Protein AF-A0A6I9MUE2-F1 (afdb_monomer_lite)

InterPro domains:
  IPR00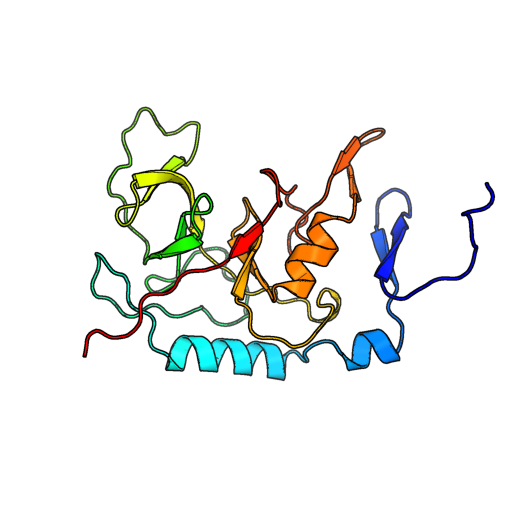6800 Pellino family [PTHR12098] (1-189)
  IPR048334 Pellino, FHA domain [PF04710] (1-40)
  IPR048335 Pellino, RING domain [PF20723] (45-189)

Secondary structure (DSSP, 8-state):
-TT--SPPPTT-EEE-SS-EEE---HHHHHTSPPHHHHHHHHHHHHHT--B-TTT--B--PPPSS--SS--TT-EEEETTT-BEEE---TT--TTGGGT-EEE-TTT--EEEEEE-EE---GGG-SS-----EEETTT-EEE-HHHHHHHHT-EEEETTTEEEEB-TTT-PBP-SSSSEEE-B-B----

Foldseek 3Di:
DVPDDPDDDAQDWDDPPVDIDGDHDPVQLVFFADLVLLQVLQVVVQVLQFAAPPPRHGAHADPLPDDVDDDQRFWKAQFQAQEIHGDDCPPVDVVCVVFCWDQDPVPRDIHHIGTAHEQNDRSLDRHSDRFFKAFPPHRYTDDPVSLQVQQPAWDDDPDDDTARADPRPRHGFDDPSRMGTHDTHGDDD

pLDDT: mean 88.64, std 11.56, range [46.94, 98.69]

Radius of gyration: 17.87 Å; chains: 1; bounding box: 57×27×50 Å

Sequence (189 aa):
VETESQELVDGSLIDLCGATLLWRTAEGLARTPTLKHLEALRQEINAARPQCPVGFNTLAFPSMRRKDTPDEKQPWVYLQCGHVHGFHNWGNHREEREGRQRECPMCRAKGPYVPLWLGCEAGFYVDAAPPTHAFNPCGHVCSDKTAAFWSQIPLPHGTHTFHAACPFCAQQLSGEQGFVRLIFQGPLD

Organism: NCBI:txid8208

Structure (mmCIF, N/CA/C/O backbone):
data_AF-A0A6I9MUE2-F1
#
_entry.id   AF-A0A6I9MUE2-F1
#
loop_
_atom_site.group_PDB
_atom_site.id
_atom_site.type_symbol
_atom_site.label_atom_id
_atom_site.label_alt_id
_atom_site.label_comp_id
_atom_site.label_asym_id
_atom_site.label_entity_id
_atom_site.label_seq_id
_atom_site.pdbx_PDB_ins_code
_atom_site.Cartn_x
_atom_site.Cartn_y
_atom_site.Cartn_z
_atom_site.occupancy
_atom_site.B_iso_or_equiv
_atom_site.auth_seq_id
_atom_site.auth_comp_id
_atom_site.auth_asym_id
_atom_site.auth_atom_id
_atom_site.pdbx_PDB_model_num
ATOM 1 N N . VAL A 1 1 ? -32.889 -7.801 9.629 1.00 55.22 1 VAL A N 1
ATOM 2 C CA . VAL A 1 1 ? -32.894 -7.279 11.013 1.00 55.22 1 VAL A CA 1
ATOM 3 C C . VAL A 1 1 ? -32.203 -8.225 12.000 1.00 55.22 1 VAL A C 1
ATOM 5 O O . VAL A 1 1 ? -31.580 -7.732 12.919 1.00 55.22 1 VAL A O 1
ATOM 8 N N . GLU A 1 2 ? -32.195 -9.555 11.812 1.00 56.38 2 GLU A N 1
ATOM 9 C CA . GLU A 1 2 ? -31.473 -10.478 12.730 1.00 56.38 2 GLU A CA 1
ATOM 10 C C . GLU A 1 2 ? -29.930 -10.369 12.705 1.00 56.38 2 GLU A C 1
ATOM 12 O O . GLU A 1 2 ? -29.260 -10.952 13.549 1.00 56.38 2 GLU A O 1
ATOM 17 N N . THR A 1 3 ? -29.355 -9.613 11.766 1.00 73.69 3 THR A N 1
ATOM 18 C CA . THR A 1 3 ? -27.904 -9.382 11.636 1.00 73.69 3 THR A CA 1
ATOM 19 C C . THR A 1 3 ? -27.451 -8.008 12.135 1.00 73.69 3 THR A C 1
ATOM 21 O O . THR A 1 3 ? -26.283 -7.662 11.980 1.00 73.69 3 THR A O 1
ATOM 24 N N . GLU A 1 4 ? -28.356 -7.192 12.676 1.00 81.06 4 GLU A N 1
ATOM 25 C CA . GLU A 1 4 ? -28.022 -5.865 13.200 1.00 81.06 4 GLU A CA 1
ATOM 26 C C . GLU A 1 4 ? -27.642 -5.975 14.680 1.00 81.06 4 GLU A C 1
ATOM 28 O O . GLU A 1 4 ? -28.357 -6.585 15.472 1.00 81.06 4 GLU A O 1
ATOM 33 N N . SER A 1 5 ? -26.504 -5.388 15.050 1.00 87.31 5 SER A N 1
ATOM 34 C CA . SER A 1 5 ? -26.021 -5.315 16.429 1.00 87.31 5 SER A CA 1
ATOM 35 C C . SER A 1 5 ? -25.538 -3.901 16.727 1.00 87.31 5 SER A C 1
ATOM 37 O O . SER A 1 5 ? -24.956 -3.237 15.870 1.00 87.31 5 SER A O 1
ATOM 39 N N . GLN A 1 6 ? -25.769 -3.447 17.956 1.00 88.19 6 GLN A N 1
ATOM 40 C CA . GLN A 1 6 ? -25.231 -2.199 18.497 1.00 88.19 6 GLN A CA 1
ATOM 41 C C . GLN A 1 6 ? -23.781 -2.333 18.995 1.00 88.19 6 GLN A C 1
ATOM 43 O O . GLN A 1 6 ? -23.182 -1.344 19.417 1.00 88.19 6 GLN A O 1
ATOM 48 N N . GLU A 1 7 ? -23.229 -3.548 19.014 1.00 92.56 7 GLU A N 1
ATOM 49 C CA . GLU A 1 7 ? -21.864 -3.799 19.472 1.00 92.56 7 GLU A CA 1
ATOM 50 C C . GLU A 1 7 ? -20.847 -3.446 18.385 1.00 92.56 7 GLU A C 1
ATOM 52 O O . GLU A 1 7 ? -20.875 -3.979 17.276 1.00 92.56 7 GLU A O 1
ATOM 57 N N . LEU A 1 8 ? -19.908 -2.559 18.720 1.00 92.00 8 LEU A N 1
ATOM 58 C CA . LEU A 1 8 ? -18.808 -2.211 17.829 1.00 92.00 8 LEU A CA 1
ATOM 59 C C . LEU A 1 8 ? -17.728 -3.297 17.868 1.00 92.00 8 LEU A C 1
ATOM 61 O O . LEU A 1 8 ? -17.094 -3.528 18.900 1.00 92.00 8 LEU A O 1
ATOM 65 N N . VAL A 1 9 ? -17.456 -3.902 16.716 1.00 91.62 9 VAL A N 1
ATOM 66 C CA . VAL A 1 9 ? -16.339 -4.838 16.508 1.00 91.62 9 VAL A CA 1
ATOM 67 C C . VAL A 1 9 ? -15.133 -4.125 15.889 1.00 91.62 9 VAL A C 1
ATOM 69 O O . VAL A 1 9 ? -15.281 -3.053 15.297 1.00 91.62 9 VAL A O 1
ATOM 72 N N . ASP A 1 10 ? -13.925 -4.687 16.022 1.00 91.50 10 ASP A N 1
ATOM 73 C CA . ASP A 1 10 ? -12.712 -4.103 15.421 1.00 91.50 10 ASP A CA 1
ATOM 74 C C . ASP A 1 10 ? -12.908 -3.876 13.917 1.00 91.50 10 ASP A C 1
ATOM 76 O O . ASP A 1 10 ? -13.264 -4.801 13.192 1.00 91.50 10 ASP A O 1
ATOM 80 N N . GLY A 1 11 ? -12.679 -2.647 13.453 1.00 89.06 11 GLY A N 1
ATOM 81 C CA . GLY A 1 11 ? -12.890 -2.279 12.055 1.00 89.06 11 GLY A CA 1
ATOM 82 C C . GLY A 1 11 ? -14.281 -1.726 11.735 1.00 89.06 11 GLY A C 1
ATOM 83 O O . GLY A 1 11 ? -14.544 -1.438 10.570 1.00 89.06 11 GLY A O 1
ATOM 84 N N . SER A 1 12 ? -15.161 -1.544 12.728 1.00 90.88 12 SER A N 1
ATOM 85 C CA . SER A 1 12 ? -16.472 -0.917 12.503 1.00 90.88 12 SER A CA 1
ATOM 86 C C . SER A 1 12 ? -16.311 0.502 11.956 1.00 90.88 12 SER A C 1
ATOM 88 O O . SER A 1 12 ? -15.524 1.294 12.480 1.00 90.88 12 SER A O 1
ATOM 90 N N . LEU A 1 13 ? -17.084 0.831 10.923 1.00 90.06 13 LEU A N 1
ATOM 91 C CA . LEU A 1 13 ? -17.152 2.172 10.355 1.00 90.06 13 LEU A CA 1
ATOM 92 C C . LEU A 1 13 ? -18.439 2.858 10.790 1.00 90.06 13 LEU A C 1
ATOM 94 O O . LEU A 1 13 ? -19.524 2.300 10.648 1.00 90.06 13 LEU A O 1
ATOM 98 N N . ILE A 1 14 ? -18.308 4.076 11.303 1.00 90.25 14 ILE A N 1
ATOM 99 C CA . ILE A 1 14 ? -19.427 4.881 11.788 1.00 90.25 14 ILE A CA 1
ATOM 100 C C . ILE A 1 14 ? -19.528 6.106 10.888 1.00 90.25 14 ILE A C 1
ATOM 102 O O . ILE A 1 14 ? -18.657 6.976 10.924 1.00 90.25 14 ILE A O 1
ATOM 106 N N . ASP A 1 15 ? -20.572 6.158 10.066 1.00 86.62 15 ASP A N 1
ATOM 107 C CA . ASP A 1 15 ? -20.863 7.318 9.230 1.00 86.62 15 ASP A CA 1
ATOM 108 C C . ASP A 1 15 ? -21.647 8.372 10.022 1.00 86.62 15 ASP A C 1
ATOM 110 O O . ASP A 1 15 ? -22.694 8.094 10.605 1.00 86.62 15 ASP A O 1
ATOM 114 N N . LEU A 1 16 ? -21.120 9.592 10.035 1.00 87.81 16 LEU A N 1
ATOM 115 C CA . LEU A 1 16 ? -21.694 10.767 10.683 1.00 87.81 16 LEU A CA 1
ATOM 116 C C . LEU A 1 16 ? -22.155 11.810 9.648 1.00 87.81 16 LEU A C 1
ATOM 118 O O . LEU A 1 16 ? -22.134 13.005 9.934 1.00 87.81 16 LEU A O 1
ATOM 122 N N . CYS A 1 17 ? -22.559 11.373 8.446 1.00 80.31 17 CYS A N 1
ATOM 123 C CA . CYS A 1 17 ? -23.102 12.225 7.377 1.00 80.31 17 CYS A CA 1
ATOM 124 C C . CYS A 1 17 ? -22.134 13.345 6.948 1.00 80.31 17 CYS A C 1
ATOM 126 O O . CYS A 1 17 ? -22.503 14.516 6.859 1.00 80.31 17 CYS A O 1
ATOM 128 N N . GLY A 1 18 ? -20.876 12.977 6.692 1.00 78.75 18 GLY A N 1
ATOM 129 C CA . GLY A 1 18 ? -19.810 13.906 6.283 1.00 78.75 18 GLY A CA 1
ATOM 130 C C . GLY A 1 18 ? -18.447 13.601 6.904 1.00 78.75 18 GLY A C 1
ATOM 131 O O . GLY A 1 18 ? -17.428 14.117 6.450 1.00 78.75 18 GLY A O 1
ATOM 132 N N . ALA A 1 19 ? -18.422 12.726 7.909 1.00 83.88 19 ALA A N 1
ATOM 133 C CA . ALA A 1 19 ? -17.214 12.134 8.461 1.00 83.88 19 ALA A CA 1
ATOM 134 C C . ALA A 1 19 ? -17.453 10.645 8.717 1.00 83.88 19 ALA A C 1
ATOM 136 O O . ALA A 1 19 ? -18.510 10.266 9.212 1.00 83.88 19 ALA A O 1
ATOM 137 N N . THR A 1 20 ? -16.459 9.810 8.423 1.00 86.94 20 THR A N 1
ATOM 138 C CA . THR A 1 20 ? -16.488 8.384 8.760 1.00 86.94 20 THR A CA 1
ATOM 139 C C . THR A 1 20 ? -15.445 8.118 9.833 1.00 86.94 20 THR A C 1
ATOM 141 O O . THR A 1 20 ? -14.263 8.398 9.636 1.00 86.94 20 THR A O 1
ATOM 144 N N . LEU A 1 21 ? -15.874 7.585 10.975 1.00 91.06 21 LEU A N 1
ATOM 145 C CA . LEU A 1 21 ? -14.974 7.143 12.036 1.00 91.06 21 LEU A CA 1
ATOM 146 C C . LEU A 1 21 ? -14.661 5.659 11.857 1.00 91.06 21 LEU A C 1
ATOM 148 O O . LEU A 1 21 ? -15.564 4.857 11.637 1.00 91.06 21 LEU A O 1
ATOM 152 N N . LEU A 1 22 ? -13.390 5.296 12.009 1.00 91.81 22 LEU A N 1
ATOM 153 C CA . LEU A 1 22 ? -12.957 3.908 12.123 1.00 91.81 22 LEU A CA 1
ATOM 154 C C . LEU A 1 22 ? -12.806 3.553 13.602 1.00 91.81 22 LEU A C 1
ATOM 156 O O . LEU A 1 22 ? -11.929 4.080 14.288 1.00 91.81 22 LEU A O 1
ATOM 160 N N . TRP A 1 23 ? -13.637 2.638 14.087 1.00 93.81 23 TRP A N 1
ATOM 161 C CA . TRP A 1 23 ? -13.501 2.073 15.421 1.00 93.81 23 TRP A CA 1
ATOM 162 C C . TRP A 1 23 ? -12.476 0.941 15.423 1.00 93.81 23 TRP A C 1
ATOM 164 O O . TRP A 1 23 ? -12.590 -0.032 14.673 1.00 93.81 23 TRP A O 1
ATOM 174 N N . ARG A 1 24 ? -11.485 1.051 16.309 1.00 93.75 24 ARG A N 1
ATOM 175 C CA . ARG A 1 24 ? -10.485 0.011 16.548 1.00 93.75 24 ARG A CA 1
ATOM 176 C C . ARG A 1 24 ? -10.487 -0.393 18.013 1.00 93.75 24 ARG A C 1
ATOM 178 O O . ARG A 1 24 ? -10.470 0.447 18.908 1.00 93.75 24 ARG A O 1
ATOM 185 N N . THR A 1 25 ? -10.465 -1.694 18.247 1.00 94.50 25 THR A N 1
ATOM 186 C CA . THR A 1 25 ? -10.267 -2.281 19.574 1.00 94.50 25 THR A CA 1
ATOM 187 C C . THR A 1 25 ? -8.809 -2.136 20.009 1.00 94.50 25 THR A C 1
ATOM 189 O O . THR A 1 25 ? -7.906 -2.036 19.176 1.00 94.50 25 THR A O 1
ATOM 192 N N . ALA A 1 26 ? -8.552 -2.189 21.319 1.00 94.81 26 ALA A N 1
ATOM 193 C CA . ALA A 1 26 ? -7.186 -2.175 21.848 1.00 94.81 26 ALA A CA 1
ATOM 194 C C . ALA A 1 26 ? -6.339 -3.346 21.309 1.00 94.81 26 ALA A C 1
ATOM 196 O O . ALA A 1 26 ? -5.186 -3.155 20.930 1.00 94.81 26 ALA A O 1
ATOM 197 N N . GLU A 1 27 ? -6.925 -4.545 21.213 1.00 94.44 27 GLU A N 1
ATOM 198 C CA . GLU A 1 27 ? -6.268 -5.721 20.629 1.00 94.44 27 GLU A CA 1
ATOM 199 C C . GLU A 1 27 ? -6.001 -5.542 19.128 1.00 94.44 27 GLU A C 1
ATOM 201 O O . GLU A 1 27 ? -4.921 -5.872 18.639 1.00 94.44 27 GLU A O 1
ATOM 206 N N . GLY A 1 28 ? -6.960 -4.972 18.392 1.00 92.50 28 GLY A N 1
ATOM 207 C CA . GLY A 1 28 ? -6.799 -4.625 16.984 1.00 92.50 28 GLY A CA 1
ATOM 208 C C . GLY A 1 28 ? -5.626 -3.677 16.761 1.00 92.50 28 GLY A C 1
ATOM 209 O O . GLY A 1 28 ? -4.760 -3.968 15.937 1.00 92.50 28 GLY A O 1
ATOM 210 N N . LEU A 1 29 ? -5.555 -2.596 17.544 1.00 93.62 29 LEU A N 1
ATOM 211 C CA . LEU A 1 29 ? -4.455 -1.629 17.513 1.00 93.62 29 LEU A CA 1
ATOM 212 C C . LEU A 1 29 ? -3.106 -2.263 17.866 1.00 93.62 29 LEU A C 1
ATOM 214 O O . LEU A 1 29 ? -2.113 -1.965 17.206 1.00 93.62 29 LEU A O 1
ATOM 218 N N . ALA A 1 30 ? -3.061 -3.185 18.830 1.00 93.94 30 ALA A N 1
ATOM 219 C CA . ALA A 1 30 ? -1.832 -3.891 19.196 1.00 93.94 30 ALA A CA 1
ATOM 220 C C . ALA A 1 30 ? -1.253 -4.754 18.055 1.00 93.94 30 ALA A C 1
ATOM 222 O O . ALA A 1 30 ? -0.060 -5.052 18.061 1.00 93.94 30 ALA A O 1
ATOM 223 N N . ARG A 1 31 ? -2.076 -5.138 17.065 1.00 93.06 31 ARG A N 1
ATOM 224 C CA . ARG A 1 31 ? -1.646 -5.864 15.853 1.00 93.06 31 ARG A CA 1
ATOM 225 C C . ARG A 1 31 ? -1.238 -4.953 14.693 1.00 93.06 31 ARG A C 1
ATOM 227 O O . ARG A 1 31 ? -0.714 -5.452 13.697 1.00 93.06 31 ARG A O 1
ATOM 234 N N . THR A 1 32 ? -1.497 -3.651 14.789 1.00 94.44 32 THR A N 1
ATOM 235 C CA . THR A 1 32 ? -1.125 -2.679 13.751 1.00 94.44 32 THR A CA 1
ATOM 236 C C . THR A 1 32 ? 0.353 -2.298 13.853 1.00 94.44 32 THR A C 1
ATOM 238 O O . THR A 1 32 ? 0.945 -2.384 14.933 1.00 94.44 32 THR A O 1
ATOM 241 N N . PRO A 1 33 ? 0.993 -1.886 12.747 1.00 95.38 33 PRO A N 1
ATOM 242 C CA . PRO A 1 33 ? 2.375 -1.461 12.782 1.00 95.38 33 PRO A CA 1
ATOM 243 C C . PRO A 1 33 ? 2.472 -0.096 13.463 1.00 95.38 33 PRO A C 1
ATOM 245 O O . PRO A 1 33 ? 1.650 0.789 13.256 1.00 95.38 33 PRO A O 1
ATOM 248 N N . THR A 1 34 ? 3.532 0.124 14.234 1.00 94.69 34 THR A N 1
ATOM 249 C CA . THR A 1 34 ? 3.875 1.485 14.670 1.00 94.69 34 THR A CA 1
ATOM 250 C C . THR A 1 34 ? 4.463 2.284 13.502 1.00 94.69 34 THR A C 1
ATOM 252 O O . THR A 1 34 ? 4.974 1.705 12.543 1.00 94.69 34 THR A O 1
ATOM 255 N N . LEU A 1 35 ? 4.508 3.618 13.599 1.00 92.69 35 LEU A N 1
ATOM 256 C CA . LEU A 1 35 ? 5.211 4.446 12.603 1.00 92.69 35 LEU A CA 1
ATOM 257 C C . LEU A 1 35 ? 6.689 4.046 12.446 1.00 92.69 35 LEU A C 1
ATOM 259 O O . LEU A 1 35 ? 7.227 4.062 11.342 1.00 92.69 35 LEU A O 1
ATOM 263 N N . LYS A 1 36 ? 7.338 3.636 13.545 1.00 94.06 36 LYS A N 1
ATOM 264 C CA . LYS A 1 36 ? 8.709 3.112 13.522 1.00 94.06 36 LYS A CA 1
ATOM 265 C C . LYS A 1 36 ? 8.795 1.795 12.747 1.00 94.06 36 LYS A C 1
ATOM 267 O O . LYS A 1 36 ? 9.755 1.593 12.015 1.00 94.06 36 LYS A O 1
ATOM 272 N N . HIS A 1 37 ? 7.800 0.921 12.898 1.00 95.00 37 HIS A N 1
ATOM 273 C CA . HIS A 1 37 ? 7.717 -0.335 12.152 1.00 95.00 37 HIS A CA 1
ATOM 274 C C . HIS A 1 37 ? 7.500 -0.094 10.656 1.00 95.00 37 HIS A C 1
ATOM 276 O O . HIS A 1 37 ? 8.198 -0.688 9.846 1.00 95.00 37 HIS A O 1
ATOM 282 N N . LEU A 1 38 ? 6.606 0.827 10.278 1.00 94.94 38 LEU A N 1
ATOM 283 C CA . LEU A 1 38 ? 6.409 1.209 8.872 1.00 94.94 38 LEU A CA 1
ATOM 284 C C . LEU A 1 38 ? 7.698 1.750 8.236 1.00 94.94 38 LEU A C 1
ATOM 286 O O . LEU A 1 38 ? 8.034 1.398 7.107 1.00 94.94 38 LEU A O 1
ATOM 290 N N . GLU A 1 39 ? 8.450 2.568 8.973 1.00 94.88 39 GLU A N 1
ATOM 291 C CA . GLU A 1 39 ? 9.749 3.063 8.518 1.00 94.88 39 GLU A CA 1
ATOM 292 C C . GLU A 1 39 ? 10.802 1.946 8.419 1.00 94.88 39 GLU A C 1
ATOM 294 O O . GLU A 1 39 ? 11.590 1.944 7.475 1.00 94.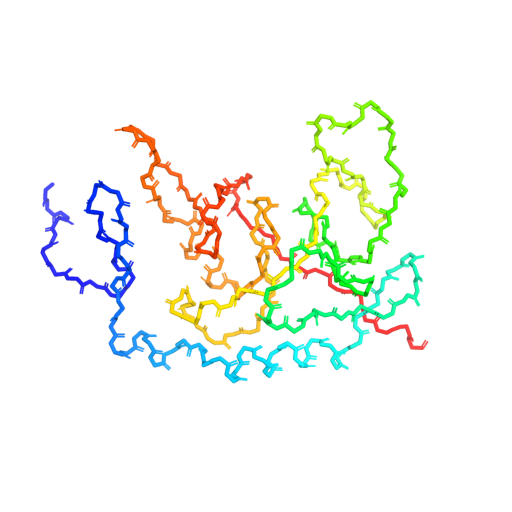88 39 GLU A O 1
ATOM 299 N N . ALA A 1 40 ? 10.799 0.970 9.332 1.00 95.88 40 ALA A N 1
ATOM 300 C CA . ALA A 1 40 ? 11.671 -0.202 9.243 1.00 95.88 40 ALA A CA 1
ATOM 301 C C . ALA A 1 40 ? 11.351 -1.049 8.000 1.00 95.88 40 ALA A C 1
ATOM 303 O O . ALA A 1 40 ? 12.250 -1.327 7.211 1.00 95.88 40 ALA A O 1
ATOM 304 N N . LEU A 1 41 ? 10.071 -1.345 7.747 1.00 95.81 41 LEU A N 1
ATOM 305 C CA . LEU A 1 41 ? 9.625 -2.051 6.540 1.00 95.81 41 LEU A CA 1
ATOM 306 C C . LEU A 1 41 ? 10.044 -1.310 5.261 1.00 95.81 41 LEU A C 1
ATOM 308 O O . LEU A 1 41 ? 10.506 -1.923 4.300 1.00 95.81 41 LEU A O 1
ATOM 312 N N . ARG A 1 42 ? 9.943 0.025 5.243 1.00 95.81 42 ARG A N 1
ATOM 313 C CA . ARG A 1 42 ? 10.440 0.843 4.126 1.00 95.81 42 ARG A CA 1
ATOM 314 C C . ARG A 1 42 ? 11.943 0.656 3.908 1.00 95.81 42 ARG A C 1
ATOM 316 O O . ARG A 1 42 ? 12.394 0.534 2.767 1.00 95.81 42 ARG A O 1
ATOM 323 N N . GLN A 1 43 ? 12.722 0.686 4.986 1.00 96.50 43 GLN A N 1
ATOM 324 C CA . GLN A 1 43 ? 14.172 0.516 4.929 1.00 96.50 43 GLN A CA 1
ATOM 325 C C . GLN A 1 43 ? 14.555 -0.887 4.458 1.00 96.50 43 GLN A C 1
ATOM 327 O O . GLN A 1 43 ? 15.456 -1.000 3.634 1.00 96.50 43 GLN A O 1
ATOM 332 N N . GLU A 1 44 ? 13.841 -1.923 4.897 1.00 96.19 44 GLU A N 1
ATOM 333 C CA . GLU A 1 44 ? 14.032 -3.307 4.449 1.00 96.19 44 GLU A CA 1
ATOM 334 C C . GLU A 1 44 ? 13.820 -3.452 2.936 1.00 96.19 44 GLU A C 1
ATOM 336 O O . GLU A 1 44 ? 14.681 -3.997 2.244 1.00 96.19 44 GLU A O 1
ATOM 341 N N . ILE A 1 45 ? 12.736 -2.888 2.387 1.00 95.38 45 ILE A N 1
ATOM 342 C CA . ILE A 1 45 ? 12.484 -2.905 0.933 1.00 95.38 45 ILE A CA 1
ATOM 343 C C . ILE A 1 45 ? 13.612 -2.202 0.178 1.00 95.38 45 ILE A C 1
ATOM 345 O O . ILE A 1 45 ? 14.101 -2.706 -0.829 1.00 95.38 45 ILE A O 1
ATOM 349 N N . ASN A 1 46 ? 14.051 -1.039 0.658 1.00 95.94 46 ASN A N 1
ATOM 350 C CA . ASN A 1 46 ? 15.132 -0.296 0.016 1.00 95.94 46 ASN A CA 1
ATOM 351 C C . ASN A 1 46 ? 16.481 -1.027 0.126 1.00 95.94 46 ASN A C 1
ATOM 353 O O . ASN A 1 46 ? 17.281 -0.984 -0.810 1.00 95.94 46 ASN A O 1
ATOM 357 N N . ALA A 1 47 ? 16.731 -1.721 1.240 1.00 95.56 47 ALA A N 1
ATOM 358 C CA . ALA A 1 47 ? 17.929 -2.527 1.466 1.00 95.56 47 ALA A CA 1
ATOM 359 C C . ALA A 1 47 ? 17.981 -3.769 0.564 1.00 95.56 47 ALA A C 1
ATOM 361 O O . ALA A 1 47 ? 19.072 -4.193 0.191 1.00 95.56 47 ALA A O 1
ATOM 362 N N . ALA A 1 48 ? 16.826 -4.288 0.133 1.00 94.69 48 ALA A N 1
ATOM 363 C CA . ALA A 1 48 ? 16.744 -5.323 -0.900 1.00 94.69 48 ALA A CA 1
ATOM 364 C C . ALA A 1 48 ? 17.173 -4.826 -2.296 1.00 94.69 48 ALA A C 1
ATOM 366 O O . ALA A 1 48 ? 17.307 -5.630 -3.217 1.00 94.69 48 ALA A O 1
ATOM 367 N N . ARG A 1 49 ? 17.407 -3.512 -2.458 1.00 94.94 49 ARG A N 1
ATOM 368 C CA . ARG A 1 49 ? 17.875 -2.866 -3.694 1.00 94.94 49 ARG A CA 1
ATOM 369 C C . ARG A 1 49 ? 17.079 -3.323 -4.928 1.00 94.94 49 ARG A C 1
ATOM 371 O O . ARG A 1 49 ? 17.681 -3.842 -5.871 1.00 94.94 49 ARG A O 1
ATOM 378 N N . PRO A 1 50 ? 15.748 -3.129 -4.952 1.00 95.25 50 PRO A N 1
ATOM 379 C CA . PRO A 1 50 ? 14.934 -3.501 -6.102 1.00 95.25 50 PRO A CA 1
ATOM 380 C C . PRO A 1 50 ? 15.427 -2.788 -7.363 1.00 95.25 50 PRO A C 1
ATOM 382 O O . PRO A 1 50 ? 15.730 -1.596 -7.323 1.00 95.25 50 PRO A O 1
ATOM 385 N N . GLN A 1 51 ? 15.513 -3.498 -8.483 1.00 94.50 51 GLN A N 1
ATOM 386 C CA . GLN A 1 51 ? 16.000 -2.944 -9.747 1.00 94.50 51 GLN A CA 1
ATOM 387 C C . GLN A 1 51 ? 14.848 -2.596 -10.688 1.00 94.50 51 GLN A C 1
ATOM 389 O O . GLN A 1 51 ? 13.830 -3.284 -10.745 1.00 94.50 51 GLN A O 1
ATOM 394 N N . CYS A 1 52 ? 15.022 -1.531 -11.470 1.00 93.25 52 CYS A N 1
ATOM 395 C CA . CYS A 1 52 ? 14.189 -1.278 -12.639 1.00 93.25 52 CYS A CA 1
ATOM 396 C C . CYS A 1 52 ? 14.641 -2.200 -13.786 1.00 93.25 52 CYS A C 1
ATOM 398 O O . CYS A 1 52 ? 15.751 -1.994 -14.284 1.00 93.25 52 CYS A O 1
ATOM 400 N N . PRO A 1 53 ? 13.808 -3.145 -14.268 1.00 88.00 53 PRO A N 1
ATOM 401 C CA . PRO A 1 53 ? 14.232 -4.114 -15.287 1.00 88.00 53 PRO A CA 1
ATOM 402 C C . PRO A 1 53 ? 14.693 -3.494 -16.612 1.00 88.00 53 PRO A C 1
ATOM 404 O O . PRO A 1 53 ? 15.475 -4.102 -17.329 1.00 88.00 53 PRO A O 1
ATOM 407 N N . VAL A 1 54 ? 14.219 -2.290 -16.944 1.00 85.25 54 VAL A N 1
ATOM 408 C CA . VAL A 1 54 ? 14.561 -1.605 -18.206 1.00 85.25 54 VAL A CA 1
ATOM 409 C C . VAL A 1 54 ? 15.512 -0.425 -18.028 1.00 85.25 54 VAL A C 1
ATOM 411 O O . VAL A 1 54 ? 16.221 -0.057 -18.957 1.00 85.25 54 VAL A O 1
ATOM 414 N N . GLY A 1 55 ? 15.508 0.196 -16.849 1.00 82.12 55 GLY A N 1
ATOM 415 C CA . GLY A 1 55 ? 16.331 1.368 -16.554 1.00 82.12 55 GLY A CA 1
ATOM 416 C C . GLY A 1 55 ? 17.651 1.031 -15.868 1.00 82.12 55 GLY A C 1
ATOM 417 O O . GLY A 1 55 ? 18.477 1.922 -15.728 1.00 82.12 55 GLY A O 1
ATOM 418 N N . PHE A 1 56 ? 17.820 -0.213 -15.398 1.00 83.19 56 PHE A N 1
ATOM 419 C CA . PHE A 1 56 ? 18.992 -0.699 -14.653 1.00 83.19 56 PHE A CA 1
ATOM 420 C C . PHE A 1 56 ? 19.390 0.178 -13.452 1.00 83.19 56 PHE A C 1
ATOM 422 O O . PHE A 1 56 ? 20.537 0.190 -13.014 1.00 83.19 56 PHE A O 1
ATOM 429 N N . ASN A 1 57 ? 18.419 0.907 -12.899 1.00 89.31 57 ASN A N 1
ATOM 430 C CA . ASN A 1 57 ? 18.584 1.754 -11.728 1.00 89.31 57 ASN A CA 1
ATOM 431 C C . ASN A 1 57 ? 17.955 1.084 -10.509 1.00 89.31 57 ASN A C 1
ATOM 433 O O . ASN A 1 57 ? 16.873 0.499 -10.597 1.00 89.31 57 ASN A O 1
ATOM 437 N N . THR A 1 58 ? 18.604 1.243 -9.357 1.00 94.62 58 THR A N 1
ATOM 438 C CA . THR A 1 58 ? 18.048 0.806 -8.074 1.00 94.62 58 THR A CA 1
ATOM 439 C C . THR A 1 58 ? 16.926 1.748 -7.643 1.00 94.62 58 THR A C 1
ATOM 441 O O . THR A 1 58 ? 17.124 2.963 -7.551 1.00 94.62 58 THR A O 1
ATOM 444 N N . LEU A 1 59 ? 15.763 1.174 -7.360 1.00 96.12 59 LEU A N 1
ATOM 445 C CA . LEU A 1 59 ? 14.574 1.862 -6.884 1.00 96.12 59 LEU A CA 1
ATOM 446 C C . LEU A 1 59 ? 14.603 1.995 -5.361 1.00 96.12 59 LEU A C 1
ATOM 448 O O . LEU A 1 59 ? 15.172 1.162 -4.656 1.00 96.12 59 LEU A O 1
ATOM 452 N N . ALA A 1 60 ? 13.972 3.046 -4.851 1.00 95.75 60 ALA A N 1
ATOM 453 C CA . ALA A 1 60 ? 13.849 3.283 -3.423 1.00 95.75 60 ALA A CA 1
ATOM 454 C C . ALA A 1 60 ? 12.561 4.043 -3.104 1.00 95.75 60 ALA A C 1
ATOM 456 O O . ALA A 1 60 ? 12.286 5.092 -3.687 1.00 95.75 60 ALA A O 1
ATOM 457 N N . PHE A 1 61 ? 11.792 3.543 -2.139 1.00 94.88 61 PHE A N 1
ATOM 458 C CA . PHE A 1 61 ? 10.651 4.265 -1.592 1.00 94.88 61 PHE A CA 1
ATOM 459 C C . PHE A 1 61 ? 11.109 5.555 -0.896 1.00 94.88 61 PHE A C 1
ATOM 461 O O . PHE A 1 61 ? 12.049 5.501 -0.083 1.00 94.88 61 PHE A O 1
ATOM 468 N N . PRO A 1 62 ? 10.438 6.695 -1.158 1.00 91.62 62 PRO A N 1
ATOM 469 C CA . PRO A 1 62 ? 10.722 7.961 -0.490 1.00 91.62 62 PRO A CA 1
ATOM 470 C C . PRO A 1 62 ? 10.398 7.868 1.003 1.00 91.62 62 PRO A C 1
ATOM 472 O O . PRO A 1 62 ? 9.685 6.963 1.432 1.00 91.62 62 PRO A O 1
ATOM 475 N N . SER A 1 63 ? 10.917 8.793 1.812 1.00 85.69 63 SER A N 1
ATOM 476 C CA . SER A 1 63 ? 10.547 8.842 3.231 1.00 85.69 63 SER A CA 1
ATOM 477 C C . SER A 1 63 ? 9.043 9.082 3.400 1.00 85.69 63 SER A C 1
ATOM 479 O O . SER A 1 63 ? 8.400 9.694 2.551 1.00 85.69 63 SER A O 1
ATOM 481 N N . MET A 1 64 ? 8.484 8.649 4.533 1.00 77.25 64 MET A N 1
ATOM 482 C CA . MET A 1 64 ? 7.045 8.751 4.831 1.00 77.25 64 MET A CA 1
ATOM 483 C C . MET A 1 64 ? 6.521 10.200 4.947 1.00 77.25 64 MET A C 1
ATOM 485 O O . MET A 1 64 ? 5.325 10.418 5.139 1.00 77.25 64 MET A O 1
ATOM 489 N N . ARG A 1 65 ? 7.394 11.215 4.842 1.00 70.38 65 ARG A N 1
ATOM 490 C CA . ARG A 1 65 ? 6.976 12.619 4.764 1.00 70.38 65 ARG A CA 1
ATOM 491 C C . ARG A 1 65 ? 6.396 12.881 3.379 1.00 70.38 65 ARG A C 1
ATOM 493 O O . ARG A 1 65 ? 7.111 12.792 2.385 1.00 70.38 65 ARG A O 1
ATOM 500 N N . ARG A 1 66 ? 5.1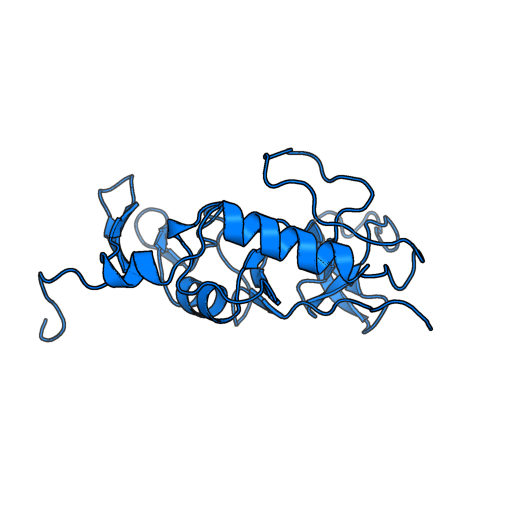10 13.230 3.334 1.00 60.75 66 ARG A N 1
ATOM 501 C CA . ARG A 1 66 ? 4.376 13.465 2.089 1.00 60.75 66 ARG A CA 1
ATOM 502 C C . ARG A 1 66 ? 5.080 14.533 1.246 1.00 60.75 66 ARG A C 1
ATOM 504 O O . ARG A 1 66 ? 5.184 15.687 1.656 1.00 60.75 66 ARG A O 1
ATOM 511 N N . LYS A 1 67 ? 5.556 14.124 0.074 1.00 65.00 67 LYS A N 1
ATOM 512 C CA . LYS A 1 67 ? 5.870 15.004 -1.049 1.00 65.00 67 LYS A CA 1
ATOM 513 C C . LYS A 1 67 ? 4.816 14.740 -2.114 1.00 65.00 67 LYS A C 1
ATOM 515 O O . LYS A 1 67 ? 4.537 13.582 -2.409 1.00 65.00 67 LYS A O 1
ATOM 520 N N . ASP A 1 68 ? 4.260 15.791 -2.702 1.00 66.12 68 ASP A N 1
ATOM 521 C CA . ASP A 1 68 ? 3.266 15.645 -3.775 1.00 66.12 68 ASP A CA 1
ATOM 522 C C . ASP A 1 68 ? 3.909 15.265 -5.122 1.00 66.12 68 ASP A C 1
ATOM 524 O O . ASP A 1 68 ? 3.229 14.876 -6.070 1.00 66.12 68 ASP A O 1
ATOM 528 N N . THR A 1 69 ? 5.238 15.341 -5.205 1.00 74.50 69 THR A N 1
ATOM 529 C CA . THR A 1 69 ? 6.029 15.023 -6.395 1.00 74.50 69 THR A CA 1
ATOM 530 C C . THR A 1 69 ? 6.829 13.737 -6.194 1.00 74.50 69 THR A C 1
ATOM 532 O O . THR A 1 69 ? 7.561 13.654 -5.202 1.00 74.50 69 THR A O 1
ATOM 535 N N . PRO A 1 70 ? 6.753 12.764 -7.124 1.00 80.75 70 PRO A N 1
ATOM 536 C CA . PRO A 1 70 ? 7.576 11.565 -7.050 1.00 80.75 70 PRO A CA 1
ATOM 537 C C . PRO A 1 70 ? 9.078 11.864 -7.118 1.00 80.75 70 PRO A C 1
ATOM 539 O O . PRO A 1 70 ? 9.509 12.694 -7.919 1.00 80.75 70 PRO A O 1
ATOM 542 N N . ASP A 1 71 ? 9.873 11.156 -6.314 1.00 85.19 71 ASP A N 1
ATOM 543 C CA . ASP A 1 71 ? 11.339 11.199 -6.397 1.00 85.19 71 ASP A CA 1
ATOM 544 C C . ASP A 1 71 ? 11.836 10.358 -7.602 1.00 85.19 71 ASP A C 1
ATOM 546 O O . ASP A 1 71 ? 11.181 9.405 -8.022 1.00 85.19 71 ASP A O 1
ATOM 550 N N . GLU A 1 72 ? 13.017 10.664 -8.156 1.00 86.88 72 GLU A N 1
ATOM 551 C CA . GLU A 1 72 ? 13.550 10.006 -9.372 1.00 86.88 72 GLU A CA 1
ATOM 552 C C . GLU A 1 72 ? 13.661 8.474 -9.245 1.00 86.88 72 GLU A C 1
ATOM 554 O O . GLU A 1 72 ? 13.360 7.734 -10.180 1.00 86.88 72 GLU A O 1
ATOM 559 N N . LYS A 1 73 ? 14.059 7.990 -8.063 1.00 92.31 73 LYS A N 1
ATOM 560 C CA . LYS A 1 73 ? 14.220 6.556 -7.768 1.00 92.31 73 LYS A CA 1
ATOM 561 C C . LYS A 1 73 ? 12.938 5.893 -7.267 1.00 92.31 73 LYS A C 1
ATOM 563 O O . LYS A 1 73 ? 12.968 4.711 -6.927 1.00 92.31 73 LYS A O 1
ATOM 568 N N . GLN A 1 74 ? 11.834 6.632 -7.169 1.00 94.44 74 GLN A N 1
ATOM 569 C CA . GLN A 1 74 ? 10.594 6.099 -6.625 1.00 94.44 74 GLN A CA 1
ATOM 570 C C . GLN A 1 74 ? 10.084 4.944 -7.497 1.00 94.44 74 GLN A C 1
ATOM 572 O O . GLN A 1 74 ? 10.088 5.059 -8.725 1.00 94.44 74 GLN A O 1
ATOM 577 N N . PRO A 1 75 ? 9.629 3.835 -6.893 1.00 96.31 75 PRO A N 1
ATOM 578 C CA . PRO A 1 75 ? 8.991 2.762 -7.632 1.00 96.31 75 PRO A CA 1
ATOM 579 C C . PRO A 1 75 ? 7.674 3.217 -8.273 1.00 96.31 75 PRO A C 1
ATOM 581 O O . PRO A 1 75 ? 6.874 3.923 -7.661 1.00 96.31 75 PRO A O 1
ATOM 584 N N . TRP A 1 76 ? 7.437 2.765 -9.495 1.00 96.00 76 TRP A N 1
ATOM 585 C CA . TRP A 1 76 ? 6.186 2.873 -10.237 1.00 96.00 76 TRP A CA 1
ATOM 586 C C . TRP A 1 76 ? 5.695 1.474 -10.584 1.00 96.00 76 TRP A C 1
ATOM 588 O O . TRP A 1 76 ? 6.490 0.551 -10.730 1.00 96.00 76 TRP A O 1
ATOM 598 N N . VAL A 1 77 ? 4.390 1.298 -10.734 1.00 96.75 77 VAL A N 1
ATOM 599 C CA . VAL A 1 77 ? 3.794 -0.018 -10.976 1.00 96.75 77 VAL A CA 1
ATOM 600 C C . VAL A 1 77 ? 2.858 0.005 -12.171 1.00 96.75 77 VAL A C 1
ATOM 602 O O . VAL A 1 77 ? 2.118 0.965 -12.382 1.00 96.75 77 VAL A O 1
ATOM 605 N N . TYR A 1 78 ? 2.858 -1.096 -12.915 1.00 96.12 78 TYR A N 1
ATOM 606 C CA . TYR A 1 78 ? 1.802 -1.442 -13.858 1.00 96.12 78 TYR A CA 1
ATOM 607 C C . TYR A 1 78 ? 0.672 -2.160 -13.125 1.00 96.12 78 TYR A C 1
ATOM 609 O O . TYR A 1 78 ? 0.748 -3.369 -12.902 1.00 96.12 78 TYR A O 1
ATOM 617 N N . LEU A 1 79 ? -0.385 -1.439 -12.751 1.00 95.62 79 LEU A N 1
ATOM 618 C CA . LEU A 1 79 ? -1.420 -1.963 -11.851 1.00 95.62 79 LEU A CA 1
ATOM 619 C C . LEU A 1 79 ? -2.202 -3.158 -12.412 1.00 95.62 79 LEU A C 1
ATOM 621 O O . LEU A 1 79 ? -2.740 -3.939 -11.638 1.00 95.62 79 LEU A O 1
ATOM 625 N N . GLN A 1 80 ? -2.205 -3.355 -13.733 1.00 95.00 80 GLN A N 1
ATOM 626 C CA . GLN A 1 80 ? -2.837 -4.524 -14.352 1.00 95.00 80 GLN A CA 1
ATOM 627 C C . GLN A 1 80 ? -2.102 -5.845 -14.063 1.00 95.00 80 GLN A C 1
ATOM 629 O O . GLN A 1 80 ? -2.699 -6.910 -14.178 1.00 95.00 80 GLN A O 1
ATOM 634 N N . CYS A 1 81 ? -0.805 -5.801 -13.737 1.00 96.44 81 CYS A N 1
ATOM 635 C CA . CYS A 1 81 ? 0.019 -7.008 -13.581 1.00 96.44 81 CYS A CA 1
ATOM 636 C C . CYS A 1 81 ? 0.951 -7.002 -12.364 1.00 96.44 81 CYS A C 1
ATOM 638 O O . CYS A 1 81 ? 1.560 -8.024 -12.069 1.00 96.44 81 CYS A O 1
ATOM 640 N N . GLY A 1 82 ? 1.107 -5.867 -11.679 1.00 97.31 82 GLY A N 1
ATOM 641 C CA . GLY A 1 82 ? 1.932 -5.755 -10.479 1.00 97.31 82 GLY A CA 1
ATOM 642 C C . GLY A 1 82 ? 3.429 -5.557 -10.721 1.00 97.31 82 GLY A C 1
ATOM 643 O O . GLY A 1 82 ? 4.159 -5.324 -9.761 1.00 97.31 82 GLY A O 1
ATOM 644 N N . HIS A 1 83 ? 3.909 -5.605 -11.968 1.00 97.44 83 HIS A N 1
ATOM 645 C CA . HIS A 1 83 ? 5.325 -5.374 -12.270 1.00 97.44 83 HIS A CA 1
ATOM 646 C C . HIS A 1 83 ? 5.763 -3.960 -11.888 1.00 97.44 83 HIS A C 1
ATOM 648 O O . HIS A 1 83 ? 5.165 -2.968 -12.322 1.00 97.44 83 HIS A O 1
ATOM 654 N N . VAL A 1 84 ? 6.835 -3.889 -11.100 1.00 97.12 84 VAL A N 1
ATOM 655 C CA . VAL A 1 84 ? 7.405 -2.642 -10.592 1.00 97.12 84 VAL A CA 1
ATOM 656 C C . VAL A 1 84 ? 8.601 -2.203 -11.435 1.00 97.12 84 VAL A C 1
ATOM 658 O O . VAL A 1 84 ? 9.490 -2.991 -11.750 1.00 97.12 84 VAL A O 1
ATOM 661 N N . HIS A 1 85 ? 8.609 -0.925 -11.799 1.00 95.19 85 HIS A N 1
ATOM 662 C CA . HIS A 1 85 ? 9.611 -0.251 -12.618 1.00 95.19 85 HIS A CA 1
ATOM 663 C C . HIS A 1 85 ? 10.000 1.092 -11.977 1.00 95.19 85 HIS A C 1
ATOM 665 O O . HIS A 1 85 ? 9.381 1.548 -11.021 1.00 95.19 85 HIS A O 1
ATOM 671 N N . GLY A 1 86 ? 11.033 1.744 -12.504 1.00 94.19 86 GLY A N 1
ATOM 672 C CA . GLY A 1 86 ? 11.254 3.177 -12.287 1.00 94.19 86 GLY A CA 1
ATOM 673 C C . GLY A 1 86 ? 10.487 3.997 -13.315 1.00 94.19 86 GLY A C 1
ATOM 674 O O . GLY A 1 86 ? 10.148 3.481 -14.381 1.00 94.19 86 GLY A O 1
ATOM 675 N N . PHE A 1 87 ? 10.237 5.276 -13.029 1.00 91.88 87 PHE A N 1
ATOM 676 C CA . PHE A 1 87 ? 9.544 6.150 -13.974 1.00 91.88 87 PHE A CA 1
ATOM 677 C C . PHE A 1 87 ? 10.204 6.127 -15.361 1.00 91.88 87 PHE A C 1
ATOM 679 O O . PHE A 1 87 ? 11.420 6.229 -15.499 1.00 91.88 87 PHE A O 1
ATOM 686 N N . HIS A 1 88 ? 9.378 6.048 -16.400 1.00 87.62 88 HIS A N 1
ATOM 687 C CA . HIS A 1 88 ? 9.802 6.247 -17.780 1.00 87.62 88 HIS A CA 1
ATOM 688 C C . HIS A 1 88 ? 8.667 6.893 -18.574 1.00 87.62 88 HIS A C 1
ATOM 690 O O . HIS A 1 88 ? 7.507 6.881 -18.159 1.00 87.62 88 HIS A O 1
ATOM 696 N N . ASN A 1 89 ? 8.981 7.452 -19.740 1.00 82.12 89 ASN A N 1
ATOM 697 C CA . ASN A 1 89 ? 8.023 8.101 -20.643 1.00 82.12 89 ASN A CA 1
ATOM 698 C C . ASN A 1 89 ? 7.778 7.310 -21.943 1.00 82.12 89 ASN A C 1
ATOM 700 O O . ASN A 1 89 ? 7.036 7.775 -22.806 1.00 82.12 89 ASN A O 1
ATOM 704 N N . TRP A 1 90 ? 8.369 6.119 -22.076 1.00 78.31 90 TRP A N 1
ATOM 705 C CA . TRP A 1 90 ? 8.171 5.242 -23.232 1.00 78.31 90 TRP A CA 1
ATOM 706 C C . TRP A 1 90 ? 6.718 4.785 -23.369 1.00 78.31 90 TRP A C 1
ATOM 708 O O . TRP A 1 90 ? 6.028 4.600 -22.362 1.00 78.31 90 TRP A O 1
ATOM 718 N N . GLY A 1 91 ? 6.278 4.607 -24.617 1.00 67.56 91 GLY A N 1
ATOM 719 C CA . GLY A 1 91 ? 4.916 4.182 -24.946 1.00 67.56 91 GLY A CA 1
ATOM 720 C C . GLY A 1 91 ? 3.846 5.251 -24.714 1.00 67.56 91 GLY A C 1
ATOM 721 O O . GLY A 1 91 ? 2.677 4.961 -24.883 1.00 67.56 91 GLY A O 1
ATOM 722 N N . ASN A 1 92 ? 4.213 6.485 -24.346 1.00 67.06 92 ASN A N 1
ATOM 723 C CA . ASN A 1 92 ? 3.266 7.584 -24.145 1.00 67.06 92 ASN A CA 1
ATOM 724 C C . ASN A 1 92 ? 2.861 8.210 -25.494 1.00 67.06 92 ASN A C 1
ATOM 726 O O . ASN A 1 92 ? 3.296 9.316 -25.838 1.00 67.06 92 ASN A O 1
ATOM 730 N N . HIS A 1 93 ? 2.080 7.481 -26.295 1.00 61.88 93 HIS A N 1
ATOM 731 C CA . HIS A 1 93 ? 1.522 8.011 -27.537 1.00 61.88 93 HIS A CA 1
ATOM 732 C C . HIS A 1 93 ? 0.472 9.084 -27.216 1.00 61.88 93 HIS A C 1
ATOM 734 O O . HIS A 1 93 ? -0.332 8.944 -26.298 1.00 61.88 93 HIS A O 1
ATOM 740 N N . ARG A 1 94 ? 0.485 10.197 -27.966 1.00 55.62 94 ARG A N 1
ATOM 741 C CA . ARG A 1 94 ? -0.370 11.378 -27.716 1.00 55.62 94 ARG A CA 1
ATOM 742 C C . ARG A 1 94 ? -1.878 11.072 -27.689 1.00 55.62 94 ARG A C 1
ATOM 744 O O . ARG A 1 94 ? -2.613 11.877 -27.128 1.00 55.62 94 ARG A O 1
ATOM 751 N N . GLU A 1 95 ? -2.307 9.944 -28.246 1.00 50.62 95 GLU A N 1
ATOM 752 C CA . GLU A 1 95 ? -3.703 9.487 -28.310 1.00 50.62 95 GLU A CA 1
ATOM 753 C C . GLU A 1 95 ? -4.161 8.728 -27.044 1.00 50.62 95 GLU A C 1
ATOM 755 O O . GLU A 1 95 ? -5.351 8.663 -26.772 1.00 50.62 95 GLU A O 1
ATOM 760 N N . GLU A 1 96 ? -3.245 8.251 -26.188 1.00 52.06 96 GLU A N 1
ATOM 761 C CA . GLU A 1 96 ? -3.555 7.531 -24.930 1.00 52.06 96 GLU A CA 1
ATOM 762 C C . GLU A 1 96 ? -3.682 8.471 -23.707 1.00 52.06 96 GLU A C 1
ATOM 764 O O . GLU A 1 96 ? -3.688 8.049 -22.543 1.00 52.06 96 GLU A O 1
ATOM 769 N N . ARG A 1 97 ? -3.786 9.783 -23.959 1.00 48.53 97 ARG A N 1
ATOM 770 C CA . ARG A 1 97 ? -3.858 10.832 -22.926 1.00 48.53 97 ARG A CA 1
ATOM 771 C C . ARG A 1 97 ? -5.122 10.775 -22.074 1.00 48.53 97 ARG A C 1
ATOM 773 O O . ARG A 1 97 ? -5.102 11.280 -20.955 1.00 48.53 97 ARG A O 1
ATOM 780 N N . GLU A 1 98 ? -6.176 10.135 -22.566 1.00 46.94 98 GLU A N 1
ATOM 781 C CA . GLU A 1 98 ? -7.447 10.021 -21.847 1.00 46.94 98 GLU A CA 1
ATOM 782 C C . GLU A 1 98 ? -7.467 8.868 -20.827 1.00 46.94 98 GLU A C 1
ATOM 784 O O . GLU A 1 98 ? -8.377 8.805 -20.006 1.00 46.94 98 GLU A O 1
ATOM 789 N N . GLY A 1 99 ? -6.445 7.995 -20.796 1.00 53.84 99 GLY A N 1
ATOM 790 C CA . GLY A 1 99 ? -6.518 6.751 -20.016 1.00 53.84 99 GLY A CA 1
ATOM 791 C C . GLY A 1 99 ? -5.377 6.430 -19.051 1.00 53.84 99 GLY A C 1
ATOM 792 O O . GLY A 1 99 ? -5.517 5.466 -18.304 1.00 53.84 99 GLY A O 1
ATOM 793 N N . ARG A 1 100 ? -4.237 7.147 -19.054 1.00 69.44 100 ARG A N 1
ATOM 794 C CA . ARG A 1 100 ? -3.005 6.749 -18.309 1.00 69.44 100 ARG A CA 1
ATOM 795 C C . ARG A 1 100 ? -2.636 5.255 -18.473 1.00 69.44 100 ARG A C 1
ATOM 797 O O . ARG A 1 100 ? -1.938 4.697 -17.623 1.00 69.44 100 ARG A O 1
ATOM 804 N N . GLN A 1 101 ? -3.116 4.604 -19.534 1.00 82.94 101 GLN A N 1
ATOM 805 C CA . GLN A 1 101 ? -2.882 3.191 -19.781 1.00 82.94 101 GLN A CA 1
ATOM 806 C C . GLN A 1 101 ? -1.516 3.047 -20.432 1.00 82.94 101 GLN A C 1
ATOM 808 O O . GLN A 1 101 ? -1.167 3.815 -21.320 1.00 82.94 101 GLN A O 1
ATOM 813 N N . ARG A 1 102 ? -0.724 2.094 -19.957 1.00 88.81 102 ARG A N 1
ATOM 814 C CA . ARG A 1 102 ? 0.580 1.775 -20.523 1.00 88.81 102 ARG A CA 1
ATOM 815 C C . ARG A 1 102 ? 0.748 0.280 -20.636 1.00 88.81 102 ARG A C 1
ATOM 817 O O . ARG A 1 102 ? 0.257 -0.473 -19.796 1.00 88.81 102 ARG A O 1
ATOM 824 N N . GLU A 1 103 ? 1.490 -0.125 -21.652 1.00 91.94 103 GLU A N 1
ATOM 825 C CA . GLU A 1 103 ? 1.895 -1.509 -21.837 1.00 91.94 103 GLU A CA 1
ATOM 826 C C . GLU A 1 103 ? 3.104 -1.836 -20.950 1.00 91.94 103 GLU A C 1
ATOM 828 O O . GLU A 1 103 ? 4.107 -1.115 -20.947 1.00 91.94 103 GLU A O 1
ATOM 833 N N . CYS A 1 104 ? 2.995 -2.908 -20.164 1.00 93.50 104 CYS A N 1
ATOM 834 C CA . CYS A 1 104 ? 4.078 -3.416 -19.332 1.00 93.50 104 CYS A CA 1
ATOM 835 C C . CYS A 1 104 ? 5.170 -4.072 -20.202 1.00 93.50 104 CYS A C 1
ATOM 837 O O . CYS A 1 104 ? 4.872 -5.065 -20.866 1.00 93.50 104 CYS A O 1
ATOM 839 N N . PRO A 1 105 ? 6.441 -3.629 -20.150 1.00 91.56 105 PRO A N 1
ATOM 840 C CA . PRO A 1 105 ? 7.526 -4.203 -20.949 1.00 91.56 105 PRO A CA 1
ATOM 841 C C . PRO A 1 105 ? 7.811 -5.676 -20.640 1.00 91.56 105 PRO A C 1
ATOM 843 O O . PRO A 1 105 ? 8.366 -6.379 -21.475 1.00 91.56 105 PRO A O 1
ATOM 846 N N . MET A 1 106 ? 7.434 -6.145 -19.445 1.00 92.56 106 MET A N 1
ATOM 847 C CA . MET A 1 106 ? 7.696 -7.516 -19.001 1.00 92.56 106 MET A CA 1
ATOM 848 C C . MET A 1 106 ? 6.662 -8.519 -19.524 1.00 92.56 106 MET A C 1
ATOM 850 O O . MET A 1 106 ? 7.009 -9.652 -19.840 1.00 92.56 106 MET A O 1
ATOM 854 N N . CYS A 1 107 ? 5.384 -8.131 -19.600 1.00 95.31 107 CYS A N 1
ATOM 855 C CA . CYS A 1 107 ? 4.286 -9.071 -19.876 1.00 95.31 107 CYS A CA 1
ATOM 856 C C . CYS A 1 107 ? 3.248 -8.576 -20.893 1.00 95.31 107 CYS A C 1
ATOM 858 O O . CYS A 1 107 ? 2.311 -9.304 -21.210 1.00 95.31 107 CYS A O 1
ATOM 860 N N . ARG A 1 108 ? 3.403 -7.353 -21.411 1.00 93.31 108 ARG A N 1
ATOM 861 C CA . ARG A 1 108 ? 2.506 -6.685 -22.369 1.00 93.31 108 ARG A CA 1
ATOM 862 C C . ARG A 1 108 ? 1.078 -6.423 -21.875 1.00 93.31 108 ARG A C 1
ATOM 864 O O . ARG A 1 108 ? 0.223 -6.012 -22.654 1.00 93.31 108 ARG A O 1
ATOM 871 N N . ALA A 1 109 ? 0.805 -6.600 -20.581 1.00 94.00 109 ALA A N 1
ATOM 872 C CA . ALA A 1 109 ? -0.460 -6.174 -19.989 1.00 94.00 109 ALA A CA 1
ATOM 873 C C . ALA A 1 109 ? -0.605 -4.646 -20.095 1.00 94.00 109 ALA A C 1
ATOM 875 O O . ALA A 1 109 ? 0.332 -3.913 -19.768 1.00 94.00 109 ALA A O 1
ATOM 876 N N . LYS A 1 110 ? -1.777 -4.173 -20.532 1.00 91.88 110 LYS A N 1
ATOM 877 C CA . LYS A 1 110 ? -2.105 -2.745 -20.627 1.00 91.88 110 LYS A CA 1
ATOM 878 C C . LYS A 1 110 ? -2.931 -2.310 -19.425 1.00 91.88 110 LYS A C 1
ATOM 880 O O . LYS A 1 110 ? -3.925 -2.950 -19.102 1.00 91.88 110 LYS A O 1
ATOM 885 N N . GLY A 1 111 ? -2.537 -1.221 -18.776 1.00 90.88 111 GLY A N 1
ATOM 886 C CA . GLY A 1 111 ? -3.317 -0.643 -17.685 1.00 90.88 111 GLY A CA 1
ATOM 887 C C . GLY A 1 111 ? -2.625 0.532 -17.005 1.00 90.88 111 GLY A C 1
ATOM 888 O O . GLY A 1 111 ? -1.615 1.018 -17.515 1.00 90.88 111 GLY A O 1
ATOM 889 N N . PRO A 1 112 ? -3.161 1.014 -15.872 1.00 92.50 112 PRO A N 1
ATOM 890 C CA . PRO A 1 112 ? -2.637 2.197 -15.202 1.00 92.50 112 PRO A CA 1
ATOM 891 C C . PRO A 1 112 ? -1.167 2.041 -14.799 1.00 92.50 112 PRO A C 1
ATOM 893 O O . PRO A 1 112 ? -0.777 1.027 -14.215 1.00 92.50 112 PRO A O 1
ATOM 896 N N . TYR A 1 113 ? -0.374 3.075 -15.081 1.00 93.69 113 TYR A N 1
ATOM 897 C CA . TYR A 1 113 ? 1.018 3.188 -14.649 1.00 93.69 113 TYR A CA 1
ATOM 898 C C . TYR A 1 113 ? 1.184 4.359 -13.681 1.00 93.69 113 TYR A C 1
ATOM 900 O O . TYR A 1 113 ? 1.043 5.519 -14.083 1.00 93.69 113 TYR A O 1
ATOM 908 N N . VAL A 1 114 ? 1.444 4.063 -12.406 1.00 94.25 114 VAL A N 1
ATOM 909 C CA . VAL A 1 114 ? 1.377 5.050 -11.311 1.00 94.25 114 VAL A CA 1
ATOM 910 C C . VAL A 1 114 ? 2.554 4.921 -10.340 1.00 94.25 114 VAL A C 1
ATOM 912 O O . VAL A 1 114 ? 3.109 3.826 -10.214 1.00 94.25 114 VAL A O 1
ATOM 915 N N . PRO A 1 115 ? 2.942 6.004 -9.639 1.00 95.12 115 PRO A N 1
ATOM 916 C CA . PRO A 1 115 ? 3.929 5.925 -8.566 1.00 95.12 115 PRO A CA 1
ATOM 917 C C . PRO A 1 115 ? 3.380 5.138 -7.370 1.00 95.12 115 PRO A C 1
ATOM 919 O O . PRO A 1 115 ? 2.187 5.199 -7.071 1.00 95.12 115 PRO A O 1
ATOM 922 N N . LEU A 1 116 ? 4.265 4.434 -6.666 1.00 96.06 116 LEU A N 1
ATOM 923 C CA . LEU A 1 116 ? 3.942 3.712 -5.439 1.00 96.06 116 LEU A CA 1
ATOM 924 C C . LEU A 1 116 ? 4.210 4.559 -4.193 1.00 96.06 116 LEU A C 1
ATOM 926 O O . LEU A 1 116 ? 5.248 5.215 -4.094 1.00 96.06 116 LEU A O 1
ATOM 930 N N . TRP A 1 117 ? 3.310 4.476 -3.213 1.00 94.69 117 TRP A N 1
ATOM 931 C CA . TRP A 1 117 ? 3.401 5.189 -1.934 1.00 94.69 117 TRP A CA 1
ATOM 932 C C . TRP A 1 117 ? 3.088 4.239 -0.787 1.00 94.69 117 TRP A C 1
ATOM 934 O O . TRP A 1 117 ? 2.042 3.604 -0.806 1.00 94.69 117 TRP A O 1
ATOM 944 N N . LEU A 1 118 ? 3.943 4.138 0.229 1.00 95.06 118 LEU A N 1
ATOM 945 C CA . LEU A 1 118 ? 3.588 3.361 1.421 1.00 95.06 118 LEU A CA 1
ATOM 946 C C . LEU A 1 118 ? 2.434 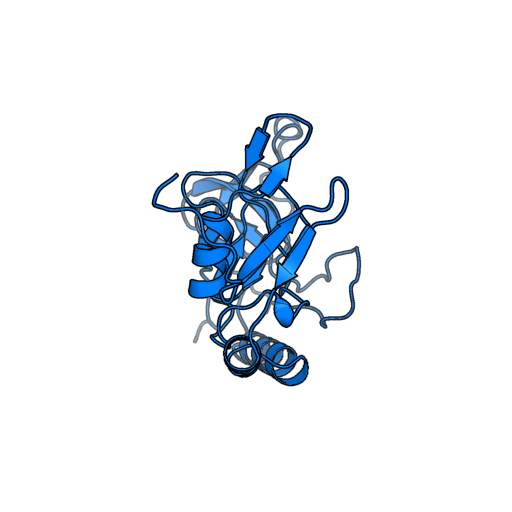4.041 2.168 1.00 95.06 118 LEU A C 1
ATOM 948 O O . LEU A 1 118 ? 2.426 5.261 2.323 1.00 95.06 118 LEU A O 1
ATOM 952 N N . GLY A 1 119 ? 1.464 3.257 2.636 1.00 94.50 119 GLY A N 1
ATOM 953 C CA . GLY A 1 119 ? 0.381 3.768 3.468 1.00 94.50 119 GLY A CA 1
ATOM 954 C C . GLY A 1 119 ? 0.911 4.278 4.809 1.00 94.50 119 GLY A C 1
ATOM 955 O O . GLY A 1 119 ? 1.504 3.506 5.563 1.00 94.50 119 GLY A O 1
ATOM 956 N N . CYS A 1 120 ? 0.706 5.566 5.103 1.00 90.69 120 CYS A N 1
ATOM 957 C CA . CYS A 1 120 ? 1.297 6.223 6.276 1.00 90.69 120 CYS A CA 1
ATOM 958 C C . CYS A 1 120 ? 0.479 6.115 7.566 1.00 90.69 120 CYS A C 1
ATOM 960 O O . CYS A 1 120 ? 1.046 6.282 8.644 1.00 90.69 120 CYS A O 1
ATOM 962 N N . GLU A 1 121 ? -0.826 5.861 7.473 1.00 93.62 121 GLU A N 1
ATOM 963 C CA . GLU A 1 121 ? -1.705 5.814 8.644 1.00 93.62 121 GLU A CA 1
ATOM 964 C C . GLU A 1 121 ? -1.734 4.403 9.243 1.00 93.62 121 GLU A C 1
ATOM 966 O O . GLU A 1 121 ? -2.351 3.487 8.695 1.00 93.62 121 GLU A O 1
ATOM 971 N N . ALA A 1 122 ? -1.050 4.232 10.375 1.00 92.94 122 ALA A N 1
ATOM 972 C CA . ALA A 1 122 ? -0.941 2.966 11.096 1.00 92.94 122 ALA A CA 1
ATOM 973 C C . ALA A 1 122 ? -2.312 2.387 11.482 1.00 92.94 122 ALA A C 1
ATOM 975 O O . ALA A 1 122 ? -2.521 1.177 11.374 1.00 92.94 122 ALA A O 1
ATOM 976 N N . GLY A 1 123 ? -3.265 3.245 11.862 1.00 93.44 123 GLY A N 1
ATOM 977 C CA . GLY A 1 123 ? -4.601 2.831 12.292 1.00 93.44 123 GLY A CA 1
ATOM 978 C C . GLY A 1 123 ? -5.433 2.137 11.208 1.00 93.44 123 GLY A C 1
ATOM 979 O O . GLY A 1 123 ? -6.425 1.484 11.535 1.00 93.44 123 GLY A O 1
ATOM 980 N N . PHE A 1 124 ? -5.034 2.226 9.935 1.00 95.12 124 PHE A N 1
ATOM 981 C CA . PHE A 1 124 ? -5.722 1.565 8.821 1.00 95.12 124 PHE A CA 1
ATOM 982 C C . PHE A 1 124 ? -5.216 0.155 8.525 1.00 95.12 124 PHE A C 1
ATOM 984 O O . PHE A 1 124 ? -5.871 -0.582 7.792 1.00 95.12 124 PHE A O 1
ATOM 991 N N . TYR A 1 125 ? -4.088 -0.254 9.097 1.00 96.62 125 TYR A N 1
ATOM 992 C CA . TYR A 1 125 ? -3.584 -1.608 8.915 1.00 96.62 125 TYR A CA 1
ATOM 993 C C . TYR A 1 125 ? -4.341 -2.603 9.798 1.00 96.62 125 TYR A C 1
ATOM 995 O O . TYR A 1 125 ? -4.771 -2.279 10.907 1.00 96.62 125 TYR A O 1
ATOM 1003 N N . VAL A 1 126 ? -4.472 -3.839 9.320 1.00 95.56 126 VAL A N 1
ATOM 1004 C CA . VAL A 1 126 ? -5.067 -4.958 10.084 1.00 95.56 126 VAL A CA 1
ATOM 1005 C C . VAL A 1 126 ? -4.024 -5.985 10.545 1.00 95.56 126 VAL A C 1
ATOM 1007 O O . VAL A 1 126 ? -4.354 -6.943 11.248 1.00 95.56 126 VAL A O 1
ATOM 1010 N N . ASP A 1 127 ? -2.767 -5.788 10.146 1.00 96.06 127 ASP A N 1
ATOM 1011 C CA . ASP A 1 127 ? -1.578 -6.509 10.592 1.00 96.06 127 ASP A CA 1
ATOM 1012 C C . ASP A 1 127 ? -0.314 -5.650 10.396 1.00 96.06 127 ASP A C 1
ATOM 1014 O O . ASP A 1 127 ? -0.374 -4.554 9.845 1.00 96.06 127 ASP A O 1
ATOM 1018 N N . ALA A 1 128 ? 0.838 -6.159 10.829 1.00 96.12 128 ALA A N 1
ATOM 1019 C CA . ALA A 1 128 ? 2.143 -5.522 10.649 1.00 96.12 128 ALA A CA 1
ATOM 1020 C C . ALA A 1 128 ? 3.012 -6.231 9.584 1.00 96.12 128 ALA A C 1
ATOM 1022 O O . ALA A 1 128 ? 4.244 -6.197 9.664 1.00 96.12 128 ALA A O 1
ATOM 1023 N N . ALA A 1 129 ? 2.382 -6.920 8.625 1.00 97.19 129 ALA A N 1
ATOM 1024 C CA . ALA A 1 129 ? 3.076 -7.721 7.617 1.00 97.19 129 ALA A CA 1
ATOM 1025 C C . ALA A 1 129 ? 3.754 -6.851 6.532 1.00 97.19 129 ALA A C 1
ATOM 1027 O O . ALA A 1 129 ? 3.404 -5.678 6.369 1.00 97.19 129 ALA A O 1
ATOM 1028 N N . PRO A 1 130 ? 4.712 -7.404 5.757 1.00 97.06 130 PRO A N 1
ATOM 1029 C CA . PRO A 1 130 ? 5.402 -6.655 4.710 1.00 97.06 130 PRO A CA 1
ATOM 1030 C C . PRO A 1 130 ? 4.457 -6.063 3.647 1.00 97.06 130 PRO A C 1
ATOM 1032 O O . PRO A 1 130 ? 3.489 -6.721 3.239 1.00 97.06 130 PRO A O 1
ATOM 1035 N N . PRO A 1 131 ? 4.745 -4.849 3.140 1.00 97.00 131 PRO A N 1
ATOM 1036 C CA . PRO A 1 131 ? 3.869 -4.137 2.219 1.00 97.00 131 PRO A CA 1
ATOM 1037 C C . PRO A 1 131 ? 4.073 -4.652 0.786 1.00 97.00 131 PRO A C 1
ATOM 1039 O O . PRO A 1 131 ? 4.933 -4.200 0.033 1.00 97.00 131 PRO A O 1
ATOM 1042 N N . THR A 1 132 ? 3.294 -5.669 0.434 1.00 98.12 132 THR A N 1
ATOM 1043 C CA . THR A 1 132 ? 3.450 -6.472 -0.789 1.00 98.12 132 THR A CA 1
ATOM 1044 C C . THR A 1 132 ? 2.386 -6.191 -1.843 1.00 98.12 132 THR A C 1
ATOM 1046 O O . THR A 1 132 ? 2.509 -6.685 -2.962 1.00 98.12 132 THR A O 1
ATOM 1049 N N . HIS A 1 133 ? 1.350 -5.419 -1.513 1.00 98.69 133 HIS A N 1
ATOM 1050 C CA . HIS A 1 133 ? 0.200 -5.174 -2.380 1.00 98.69 133 HIS A CA 1
ATOM 1051 C C . HIS A 1 133 ? -0.067 -3.680 -2.515 1.00 98.69 133 HIS A C 1
ATOM 1053 O O . HIS A 1 133 ? 0.158 -2.927 -1.570 1.00 98.69 133 HIS A O 1
ATOM 1059 N N . ALA A 1 134 ? -0.558 -3.255 -3.679 1.00 98.44 134 ALA A N 1
ATOM 1060 C CA . ALA A 1 134 ? -0.926 -1.870 -3.940 1.00 98.44 134 ALA A CA 1
ATOM 1061 C C . ALA A 1 134 ? -2.386 -1.736 -4.384 1.00 98.44 134 ALA A C 1
ATOM 1063 O O . ALA A 1 134 ? -2.860 -2.511 -5.211 1.00 98.44 134 ALA A O 1
ATOM 1064 N N . PHE A 1 135 ? -3.081 -0.722 -3.874 1.00 98.25 135 PHE A N 1
ATOM 1065 C CA . PHE A 1 135 ? -4.445 -0.392 -4.284 1.00 98.25 135 PHE A CA 1
ATOM 1066 C C . PHE A 1 135 ? -4.496 0.167 -5.713 1.00 98.25 135 PHE A C 1
ATOM 1068 O O . PHE A 1 135 ? -3.674 1.003 -6.100 1.00 98.25 135 PHE A O 1
ATOM 1075 N N . ASN A 1 136 ? -5.506 -0.242 -6.479 1.00 96.25 136 ASN A N 1
ATOM 1076 C CA . ASN A 1 136 ? -5.792 0.244 -7.828 1.00 96.25 136 ASN A CA 1
ATOM 1077 C C . ASN A 1 136 ? -6.967 1.236 -7.770 1.00 96.25 136 ASN A C 1
ATOM 1079 O O . ASN A 1 136 ? -8.004 0.862 -7.229 1.00 96.25 136 ASN A O 1
ATOM 1083 N N . PRO A 1 137 ? -6.853 2.476 -8.291 1.00 95.38 137 PRO A N 1
ATOM 1084 C CA . PRO A 1 137 ? -5.790 2.996 -9.161 1.00 95.38 137 PRO A CA 1
ATOM 1085 C C . PRO A 1 137 ? -4.704 3.837 -8.481 1.00 95.38 137 PRO A C 1
ATOM 1087 O O . PRO A 1 137 ? -3.857 4.400 -9.171 1.00 95.38 137 PRO A O 1
ATOM 1090 N N . CYS A 1 138 ? -4.718 3.987 -7.155 1.00 95.62 138 CYS A N 1
ATOM 1091 C CA . CYS A 1 138 ? -3.906 5.018 -6.501 1.00 95.62 138 CYS A CA 1
ATOM 1092 C C . CYS A 1 138 ? -2.439 4.636 -6.230 1.00 95.62 138 CYS A C 1
ATOM 1094 O O . CYS A 1 138 ? -1.640 5.527 -5.961 1.00 95.62 138 CYS A O 1
ATOM 1096 N N . GLY A 1 139 ? -2.079 3.349 -6.244 1.00 96.25 139 GLY A N 1
ATOM 1097 C CA . GLY A 1 139 ? -0.712 2.889 -5.967 1.00 96.25 139 GLY A CA 1
ATOM 1098 C C . GLY A 1 139 ? -0.292 2.956 -4.491 1.00 96.25 139 GLY A C 1
ATOM 1099 O O . GLY A 1 139 ? 0.900 2.899 -4.195 1.00 96.25 139 GLY A O 1
ATOM 1100 N N . HIS A 1 140 ? -1.239 3.074 -3.551 1.00 97.44 140 HIS A N 1
ATOM 1101 C CA . HIS A 1 140 ? -0.907 3.000 -2.123 1.00 97.44 140 HIS A CA 1
ATOM 1102 C C . HIS A 1 140 ? -0.602 1.558 -1.735 1.00 97.44 140 HIS A C 1
ATOM 1104 O O . HIS A 1 140 ? -1.407 0.672 -2.011 1.00 97.44 140 HIS A O 1
ATOM 1110 N N . VAL A 1 141 ? 0.535 1.346 -1.083 1.00 98.06 141 VAL A N 1
ATOM 1111 C CA . VAL A 1 141 ? 1.096 0.040 -0.761 1.00 98.06 141 VAL A CA 1
ATOM 1112 C C . VAL A 1 141 ? 0.863 -0.292 0.707 1.00 98.06 141 VAL A C 1
ATOM 1114 O O . VAL A 1 141 ? 1.124 0.530 1.587 1.00 98.06 141 VAL A O 1
ATOM 1117 N N . CYS A 1 142 ? 0.397 -1.509 0.960 1.00 98.25 142 CYS A N 1
ATOM 1118 C CA . CYS A 1 142 ? 0.199 -2.082 2.286 1.00 98.25 142 CYS A CA 1
ATOM 1119 C C . CYS A 1 142 ? 0.352 -3.614 2.231 1.00 98.25 142 CYS A C 1
ATOM 1121 O O . CYS A 1 142 ? 0.767 -4.177 1.212 1.00 98.25 142 CYS A O 1
ATOM 1123 N N . SER A 1 143 ? 0.088 -4.297 3.344 1.00 98.31 143 SER A N 1
ATOM 1124 C CA . SER A 1 143 ? 0.084 -5.760 3.384 1.00 98.31 143 SER A CA 1
ATOM 1125 C C . SER A 1 143 ? -1.091 -6.349 2.600 1.00 98.31 143 SER A C 1
ATOM 1127 O O . SER A 1 143 ? -2.109 -5.688 2.401 1.00 98.31 143 SER A O 1
ATOM 1129 N N . ASP A 1 144 ? -0.963 -7.615 2.200 1.00 98.38 144 ASP A N 1
ATOM 1130 C CA . ASP A 1 144 ? -2.032 -8.383 1.541 1.00 98.38 144 ASP A CA 1
ATOM 1131 C C . ASP A 1 144 ? -3.346 -8.327 2.329 1.00 98.38 144 ASP A C 1
ATOM 1133 O O . ASP A 1 144 ? -4.378 -7.883 1.834 1.00 98.38 144 ASP A O 1
ATOM 1137 N N . LYS A 1 145 ? -3.283 -8.659 3.622 1.00 97.62 145 LYS A N 1
ATOM 1138 C CA . LYS A 1 145 ? -4.456 -8.687 4.496 1.00 97.62 145 LYS A CA 1
ATOM 1139 C C . LYS A 1 145 ? -5.129 -7.320 4.618 1.00 97.62 145 LYS A C 1
ATOM 1141 O O . LYS A 1 145 ? -6.354 -7.248 4.657 1.00 97.62 145 LYS A O 1
ATOM 1146 N N . THR A 1 146 ? -4.343 -6.242 4.667 1.00 97.50 146 THR A N 1
ATOM 1147 C CA . THR A 1 146 ? -4.875 -4.871 4.699 1.00 97.50 146 THR A CA 1
ATOM 1148 C C . THR A 1 146 ? -5.544 -4.516 3.373 1.00 97.50 146 THR A C 1
ATOM 1150 O O . THR A 1 146 ? -6.647 -3.973 3.382 1.00 97.50 146 THR A O 1
ATOM 1153 N N . ALA A 1 147 ? -4.933 -4.868 2.239 1.00 98.12 147 ALA A N 1
ATOM 1154 C CA . ALA A 1 147 ? -5.519 -4.642 0.922 1.00 98.12 147 ALA A CA 1
ATOM 1155 C C . ALA A 1 147 ? -6.840 -5.409 0.745 1.00 98.12 147 ALA A C 1
ATOM 1157 O O . ALA A 1 147 ? -7.862 -4.813 0.398 1.00 98.12 147 ALA A O 1
ATOM 1158 N N . ALA A 1 148 ? -6.838 -6.700 1.079 1.00 97.44 148 ALA A N 1
ATOM 1159 C CA . ALA A 1 148 ? -8.007 -7.566 1.015 1.00 97.44 148 ALA A CA 1
ATOM 1160 C C . ALA A 1 148 ? -9.150 -7.061 1.907 1.00 97.44 148 ALA A C 1
ATOM 1162 O O . ALA A 1 148 ? -10.283 -6.968 1.437 1.00 97.44 148 ALA A O 1
ATOM 1163 N N . PHE A 1 149 ? -8.858 -6.671 3.153 1.00 95.44 149 PHE A N 1
ATOM 1164 C CA . PHE A 1 149 ? -9.853 -6.128 4.081 1.00 95.44 149 PHE A CA 1
ATOM 1165 C C . PHE A 1 149 ? -10.552 -4.892 3.504 1.00 95.44 149 PHE A C 1
ATOM 1167 O O . PHE A 1 149 ? -11.770 -4.886 3.353 1.00 95.44 149 PHE A O 1
ATOM 1174 N N . TRP A 1 150 ? -9.794 -3.870 3.100 1.00 95.94 150 TRP A N 1
ATOM 1175 C CA . TRP A 1 150 ? -10.380 -2.620 2.605 1.00 95.94 150 TRP A CA 1
ATOM 1176 C C . TRP A 1 150 ? -11.032 -2.744 1.227 1.00 95.94 150 TRP A C 1
ATOM 1178 O O . TRP A 1 150 ? -11.944 -1.980 0.923 1.00 95.94 150 TRP A O 1
ATOM 1188 N N . SER A 1 151 ? -10.627 -3.720 0.408 1.00 95.62 151 SER A N 1
ATOM 1189 C CA . SER A 1 151 ? -11.284 -3.992 -0.880 1.00 95.62 151 SER A CA 1
ATOM 1190 C C . SER A 1 151 ? -12.721 -4.498 -0.752 1.00 95.62 151 SER A C 1
ATOM 1192 O O . SER A 1 151 ? -13.512 -4.347 -1.679 1.00 95.62 151 SER A O 1
ATOM 1194 N N . GLN A 1 152 ? -13.064 -5.076 0.399 1.00 92.50 152 GLN A N 1
ATOM 1195 C CA . GLN A 1 152 ? -14.378 -5.660 0.664 1.00 92.50 152 GLN A CA 1
ATOM 1196 C C . GLN A 1 152 ? -15.290 -4.721 1.455 1.00 92.50 152 GLN A C 1
ATOM 1198 O O . GLN A 1 152 ? -16.451 -5.053 1.678 1.00 92.50 152 GLN A O 1
ATOM 1203 N N . ILE A 1 153 ? -14.782 -3.564 1.892 1.00 88.12 153 ILE A N 1
ATOM 1204 C CA . ILE A 1 153 ? -15.525 -2.634 2.739 1.00 88.12 153 ILE A CA 1
ATOM 1205 C C . ILE A 1 153 ? -16.130 -1.530 1.875 1.00 88.12 153 ILE A C 1
ATOM 1207 O O . ILE A 1 153 ? -15.408 -0.630 1.438 1.00 88.12 153 ILE A O 1
ATOM 1211 N N . PRO A 1 154 ? -17.450 -1.562 1.625 1.00 84.19 154 PRO A N 1
ATOM 1212 C CA . PRO A 1 154 ? -18.122 -0.476 0.937 1.00 84.19 154 PRO A CA 1
ATOM 1213 C C . PRO A 1 154 ? -18.133 0.782 1.810 1.00 84.19 154 PRO A C 1
ATOM 1215 O O . PRO A 1 154 ? -18.670 0.774 2.917 1.00 84.19 154 PRO A O 1
ATOM 1218 N N . LEU A 1 155 ? -17.591 1.882 1.291 1.00 82.19 155 LEU A N 1
ATOM 1219 C CA . LEU A 1 155 ? -17.730 3.205 1.890 1.00 82.19 155 LEU A CA 1
ATOM 1220 C C . LEU A 1 155 ? -18.865 3.976 1.205 1.00 82.19 155 LEU A C 1
ATOM 1222 O O . LEU A 1 155 ? -18.998 3.880 -0.022 1.00 82.19 155 LEU A O 1
ATOM 1226 N N . PRO A 1 156 ? -19.661 4.757 1.959 1.00 77.06 156 PRO A N 1
ATOM 1227 C CA . PRO A 1 156 ? -20.648 5.652 1.373 1.00 77.06 156 PRO A CA 1
ATOM 1228 C C . PRO A 1 156 ? -19.979 6.649 0.420 1.00 77.06 156 PRO A C 1
ATOM 1230 O O . PRO A 1 156 ? -18.977 7.285 0.752 1.00 77.06 156 PRO A O 1
ATOM 1233 N N . HIS A 1 157 ? -20.553 6.810 -0.766 1.00 74.00 157 HIS A N 1
ATOM 1234 C CA . HIS A 1 157 ? -20.159 7.806 -1.750 1.00 74.00 157 HIS A CA 1
ATOM 1235 C C . HIS A 1 157 ? -21.408 8.505 -2.303 1.00 74.00 157 HIS A C 1
ATOM 1237 O O . HIS A 1 157 ? -22.286 7.885 -2.911 1.00 74.00 157 HIS A O 1
ATOM 1243 N N . GLY A 1 158 ? -21.503 9.818 -2.087 1.00 73.75 158 GLY A N 1
ATOM 1244 C CA . GLY A 1 158 ? -22.711 10.576 -2.412 1.00 73.75 158 GLY A CA 1
ATOM 1245 C C . GLY A 1 158 ? -23.925 10.100 -1.605 1.00 73.75 158 GLY A C 1
ATOM 1246 O O . GLY A 1 158 ? -23.790 9.669 -0.466 1.00 73.75 158 GLY A O 1
ATOM 1247 N N . THR A 1 159 ? -25.121 10.193 -2.187 1.00 66.81 159 THR A N 1
ATOM 1248 C CA . THR A 1 159 ? -26.379 9.916 -1.472 1.00 66.81 159 THR A CA 1
ATOM 1249 C C . THR A 1 159 ? -26.862 8.468 -1.577 1.00 66.81 159 THR A C 1
ATOM 1251 O O . THR A 1 159 ? -27.687 8.056 -0.766 1.00 66.81 159 THR A O 1
ATOM 1254 N N . HIS A 1 160 ? -26.378 7.690 -2.557 1.00 67.38 160 HIS A N 1
ATOM 1255 C CA . HIS A 1 160 ? -26.917 6.350 -2.849 1.00 67.38 160 HIS A CA 1
ATOM 1256 C C . HIS A 1 160 ? -25.890 5.314 -3.328 1.00 67.38 160 HIS A C 1
ATOM 1258 O O . HIS A 1 160 ? -26.292 4.221 -3.722 1.00 67.38 160 HIS A O 1
ATOM 1264 N N . THR A 1 161 ? -24.590 5.622 -3.347 1.00 78.12 161 THR A N 1
ATOM 1265 C CA . THR A 1 161 ? -23.590 4.679 -3.873 1.00 78.12 161 THR A CA 1
ATOM 1266 C C . THR A 1 161 ? -22.621 4.226 -2.798 1.00 78.12 161 THR A C 1
ATOM 1268 O O . THR A 1 161 ? -22.295 4.978 -1.886 1.00 78.12 161 THR A O 1
ATOM 1271 N N . PHE A 1 162 ? -22.180 2.979 -2.907 1.00 83.31 162 PHE A N 1
ATOM 1272 C CA . PHE A 1 162 ? -21.262 2.345 -1.979 1.00 83.31 162 PHE A CA 1
ATOM 1273 C C . PHE A 1 162 ? -20.141 1.712 -2.783 1.00 83.31 162 PHE A C 1
ATOM 1275 O O . PHE A 1 162 ? -20.398 0.883 -3.655 1.00 83.31 162 PHE A O 1
ATOM 1282 N N . HIS A 1 163 ? -18.904 2.099 -2.498 1.00 88.75 163 HIS A N 1
ATOM 1283 C CA . HIS A 1 163 ? -17.744 1.557 -3.191 1.00 88.75 163 HIS A CA 1
ATOM 1284 C C . HIS A 1 163 ? -16.599 1.360 -2.211 1.00 88.75 163 HIS A C 1
ATOM 1286 O O . HIS A 1 163 ? -16.406 2.168 -1.304 1.00 88.75 163 HIS A O 1
ATOM 1292 N N . ALA A 1 164 ? -15.811 0.310 -2.414 1.00 93.62 164 ALA A N 1
ATOM 1293 C CA . ALA A 1 164 ? -14.544 0.192 -1.715 1.00 93.62 164 ALA A CA 1
ATOM 1294 C C . ALA A 1 164 ? -13.615 1.340 -2.130 1.00 93.62 164 ALA A C 1
ATOM 1296 O O . ALA A 1 164 ? -13.568 1.732 -3.302 1.00 93.62 164 ALA A O 1
ATOM 1297 N N . ALA A 1 165 ? -12.871 1.884 -1.172 1.00 94.06 165 ALA A N 1
ATOM 1298 C CA . ALA A 1 165 ? -11.907 2.947 -1.418 1.00 94.06 165 ALA A CA 1
ATOM 1299 C C . ALA A 1 165 ? -10.591 2.651 -0.703 1.00 94.06 165 ALA A C 1
ATOM 1301 O O . ALA A 1 165 ? -10.548 1.970 0.320 1.00 94.06 165 ALA A O 1
ATOM 1302 N N . CYS A 1 166 ? -9.504 3.202 -1.232 1.00 95.56 166 CYS A N 1
ATOM 1303 C CA . CYS A 1 166 ? -8.221 3.170 -0.553 1.00 95.56 166 CYS A CA 1
ATOM 1304 C C . CYS A 1 166 ? -8.325 3.956 0.767 1.00 95.56 166 CYS A C 1
ATOM 1306 O O . CYS A 1 166 ? -8.594 5.161 0.717 1.00 95.56 166 CYS A O 1
ATOM 1308 N N . PRO A 1 167 ? -8.041 3.351 1.935 1.00 94.69 167 PRO A N 1
ATOM 1309 C CA . PRO A 1 167 ? -8.194 4.026 3.226 1.00 94.69 167 PRO A CA 1
ATOM 1310 C C . PRO A 1 167 ? -7.231 5.210 3.387 1.00 94.69 167 PRO A C 1
ATOM 1312 O O . PRO A 1 167 ? -7.514 6.155 4.111 1.00 94.69 167 PRO A O 1
ATOM 1315 N N . PHE A 1 168 ? -6.102 5.208 2.670 1.00 94.44 168 PHE A N 1
ATOM 1316 C CA . PHE A 1 168 ? -5.064 6.235 2.790 1.00 94.44 168 PHE A CA 1
ATOM 1317 C C . PHE A 1 168 ? -5.361 7.525 2.015 1.00 94.44 168 PHE A C 1
ATOM 1319 O O . PHE A 1 168 ? -4.785 8.567 2.319 1.00 94.44 168 PHE A O 1
ATOM 1326 N N . CYS A 1 169 ? -6.216 7.471 0.988 1.00 93.25 169 CYS A N 1
ATOM 1327 C CA . CYS A 1 169 ? -6.494 8.636 0.136 1.00 93.25 169 CYS A CA 1
ATOM 1328 C C . CYS A 1 169 ? -7.950 8.788 -0.305 1.00 93.25 169 CYS A C 1
ATOM 1330 O O . CYS A 1 169 ? -8.245 9.707 -1.063 1.00 93.25 169 CYS A O 1
ATOM 1332 N N . ALA A 1 170 ? -8.836 7.890 0.132 1.00 91.69 170 ALA A N 1
ATOM 1333 C CA . ALA A 1 170 ? -10.249 7.831 -0.240 1.00 91.69 170 ALA A CA 1
ATOM 1334 C C . ALA A 1 170 ? -10.526 7.686 -1.751 1.00 91.69 170 ALA A C 1
ATOM 1336 O O . ALA A 1 170 ? -11.670 7.802 -2.185 1.00 91.69 170 ALA A O 1
ATOM 1337 N N . GLN A 1 171 ? -9.507 7.391 -2.567 1.00 92.81 171 GLN A N 1
ATOM 1338 C CA . GLN A 1 171 ? -9.705 7.078 -3.979 1.00 92.81 171 GLN A CA 1
ATOM 1339 C C . GLN A 1 171 ? -10.506 5.778 -4.105 1.00 92.81 171 GLN A C 1
ATOM 1341 O O . GLN A 1 171 ? -10.098 4.751 -3.558 1.00 92.81 171 GLN A O 1
ATOM 1346 N N . GLN A 1 172 ? -11.602 5.818 -4.863 1.00 93.94 172 GLN A N 1
ATOM 1347 C CA . GLN A 1 172 ? -12.401 4.637 -5.187 1.00 93.94 172 GLN A CA 1
ATOM 1348 C C . GLN A 1 172 ? -11.532 3.557 -5.843 1.00 93.94 172 GLN A C 1
ATOM 1350 O O . GLN A 1 172 ? -10.767 3.848 -6.770 1.00 93.94 172 GLN A O 1
ATOM 1355 N N . LEU A 1 173 ? -11.667 2.323 -5.358 1.00 95.50 173 LEU A N 1
ATOM 1356 C CA . LEU A 1 173 ? -10.957 1.176 -5.904 1.00 95.50 173 LEU A CA 1
ATOM 1357 C C . LEU A 1 173 ? -11.595 0.706 -7.211 1.00 95.50 173 LEU A C 1
ATOM 1359 O O . LEU A 1 173 ? -12.810 0.794 -7.397 1.00 95.50 173 LEU A O 1
ATOM 1363 N N . SER A 1 174 ? -10.764 0.202 -8.121 1.00 91.19 174 SER A N 1
ATOM 1364 C CA . SER A 1 174 ? -11.192 -0.273 -9.436 1.00 91.19 174 SER A CA 1
ATOM 1365 C C . SER A 1 174 ? -10.607 -1.641 -9.795 1.00 91.19 174 SER A C 1
ATOM 1367 O O . SER A 1 174 ? -9.581 -2.076 -9.266 1.00 91.19 174 SER A O 1
ATOM 1369 N N . GLY A 1 175 ? -11.261 -2.316 -10.743 1.00 87.38 175 GLY A N 1
ATOM 1370 C CA . GLY A 1 175 ? -10.954 -3.698 -11.116 1.00 87.38 175 GLY A CA 1
ATOM 1371 C C . GLY A 1 175 ? -11.638 -4.717 -10.203 1.00 87.38 175 GLY A C 1
ATOM 1372 O O . GLY A 1 175 ? -12.305 -4.350 -9.243 1.00 87.38 175 GLY A O 1
ATOM 1373 N N . GLU A 1 176 ? -11.473 -6.001 -10.520 1.00 86.44 176 GLU A N 1
ATOM 1374 C CA . GLU A 1 176 ? -12.160 -7.103 -9.828 1.00 86.44 176 GLU A CA 1
ATOM 1375 C C . GLU A 1 176 ? -11.793 -7.194 -8.339 1.00 86.44 176 GLU A C 1
ATOM 1377 O O . GLU A 1 176 ? -12.664 -7.403 -7.503 1.00 86.44 176 GLU A O 1
ATOM 1382 N N . GLN A 1 177 ? -10.514 -6.987 -8.002 1.00 93.25 177 GLN A N 1
ATOM 1383 C CA . GLN A 1 177 ? -10.020 -7.077 -6.621 1.00 93.25 177 GLN A CA 1
ATOM 1384 C C . GLN A 1 177 ? -9.802 -5.711 -5.955 1.00 93.25 177 GLN A C 1
ATOM 1386 O O . GLN A 1 177 ? -9.698 -5.638 -4.740 1.00 93.25 177 GLN A O 1
ATOM 1391 N N . GLY A 1 178 ? -9.672 -4.615 -6.711 1.00 95.75 178 GLY A N 1
ATOM 1392 C CA . GLY A 1 178 ? -9.337 -3.297 -6.147 1.00 95.75 178 GLY A CA 1
ATOM 1393 C C . GLY A 1 178 ? -7.871 -3.113 -5.718 1.00 95.75 178 GLY A C 1
ATOM 1394 O O . GLY A 1 178 ? -7.474 -2.013 -5.330 1.00 95.75 178 GLY A O 1
ATOM 1395 N N . PHE A 1 179 ? -7.036 -4.149 -5.811 1.00 98.31 179 PHE A N 1
ATOM 1396 C CA . PHE A 1 179 ? -5.603 -4.109 -5.513 1.00 98.31 179 PHE A CA 1
ATOM 1397 C C . PHE A 1 179 ? -4.829 -5.132 -6.359 1.00 98.31 179 PHE A C 1
ATOM 1399 O O . PHE A 1 179 ? -5.420 -5.943 -7.070 1.00 98.31 179 PHE A O 1
ATOM 1406 N N . VAL A 1 180 ? -3.497 -5.073 -6.308 1.00 98.19 180 VAL A N 1
ATOM 1407 C CA . VAL A 1 180 ? -2.598 -5.974 -7.039 1.00 98.19 180 VAL A CA 1
ATOM 1408 C C . VAL A 1 180 ? -1.364 -6.321 -6.206 1.00 98.19 180 VAL A C 1
ATOM 1410 O O . VAL A 1 180 ? -0.840 -5.476 -5.476 1.00 98.19 180 VAL A O 1
ATOM 1413 N N . ARG A 1 181 ? -0.869 -7.557 -6.330 1.00 98.44 181 ARG A N 1
ATOM 1414 C CA . ARG A 1 181 ? 0.410 -7.984 -5.745 1.00 98.44 181 ARG A CA 1
ATOM 1415 C C . ARG A 1 181 ? 1.580 -7.357 -6.496 1.00 98.44 181 ARG A C 1
ATOM 1417 O O . ARG A 1 181 ? 1.634 -7.427 -7.719 1.00 98.44 181 ARG A O 1
ATOM 1424 N N . LEU A 1 182 ? 2.540 -6.792 -5.775 1.00 98.44 182 LEU A N 1
ATOM 1425 C CA . LEU A 1 182 ? 3.732 -6.186 -6.358 1.00 98.44 182 LEU A CA 1
ATOM 1426 C C . LEU A 1 182 ? 4.783 -7.235 -6.731 1.00 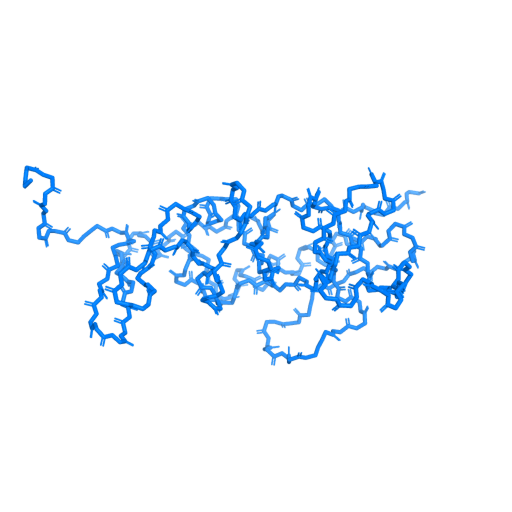98.44 182 LEU A C 1
ATOM 1428 O O . LEU A 1 182 ? 5.054 -8.173 -5.980 1.00 98.44 182 LEU A O 1
ATOM 1432 N N . ILE A 1 183 ? 5.410 -7.029 -7.886 1.00 97.69 183 ILE A N 1
ATOM 1433 C CA . ILE A 1 183 ? 6.477 -7.868 -8.430 1.00 97.69 183 ILE A CA 1
ATOM 1434 C C . ILE A 1 183 ? 7.700 -6.979 -8.659 1.00 97.69 183 ILE A C 1
ATOM 1436 O O . ILE A 1 183 ? 7.819 -6.298 -9.682 1.00 97.69 183 ILE A O 1
ATOM 1440 N N . PHE A 1 184 ? 8.599 -6.973 -7.677 1.00 95.56 184 PHE A N 1
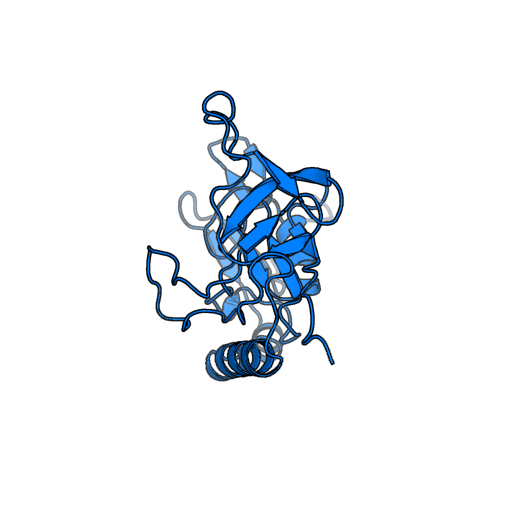ATOM 1441 C CA . PHE A 1 184 ? 9.900 -6.316 -7.773 1.00 95.56 184 PHE A CA 1
ATOM 1442 C C . PHE A 1 184 ? 10.912 -7.222 -8.472 1.00 95.56 184 PHE A C 1
ATOM 1444 O O . PHE A 1 184 ? 10.865 -8.442 -8.321 1.00 95.56 184 PHE A O 1
ATOM 1451 N N . GLN A 1 185 ? 11.852 -6.619 -9.198 1.00 90.88 185 GLN A N 1
ATOM 1452 C CA . GLN A 1 185 ? 13.029 -7.325 -9.697 1.00 90.88 185 GLN A CA 1
ATOM 1453 C C . GLN A 1 185 ? 14.160 -7.202 -8.678 1.00 90.88 185 GLN A C 1
ATOM 1455 O O . GLN A 1 185 ? 14.393 -6.116 -8.138 1.00 90.88 185 GLN A O 1
ATOM 1460 N N . GLY A 1 186 ? 14.840 -8.312 -8.401 1.00 80.69 186 GLY A N 1
ATOM 1461 C CA . GLY A 1 186 ? 16.026 -8.326 -7.548 1.00 80.69 186 GLY A CA 1
ATOM 1462 C C . GLY A 1 186 ? 17.264 -7.767 -8.260 1.00 80.69 186 GLY A C 1
ATOM 1463 O O . GLY A 1 186 ? 17.200 -7.433 -9.448 1.00 80.69 186 GLY A O 1
ATOM 1464 N N . PRO A 1 187 ? 18.398 -7.656 -7.551 1.00 73.12 187 PRO A N 1
ATOM 1465 C CA . PRO A 1 187 ? 19.698 -7.454 -8.181 1.00 73.12 187 PRO A CA 1
ATOM 1466 C C . PRO A 1 187 ? 19.951 -8.544 -9.231 1.00 73.12 187 PRO A C 1
ATOM 1468 O O . PRO A 1 187 ? 19.580 -9.697 -9.020 1.00 73.12 187 PRO A O 1
ATOM 1471 N N . LEU A 1 188 ? 20.561 -8.174 -10.357 1.00 61.06 188 LEU A N 1
ATOM 1472 C CA . LEU A 1 188 ? 21.177 -9.153 -11.249 1.00 61.06 188 LEU A CA 1
ATOM 1473 C C . LEU A 1 188 ? 22.498 -9.566 -10.585 1.00 61.06 188 LEU A C 1
ATOM 1475 O O . LEU A 1 188 ? 23.284 -8.677 -10.246 1.00 61.06 188 LEU A O 1
ATOM 1479 N N . ASP A 1 189 ? 22.674 -10.865 -10.341 1.00 56.69 189 ASP A N 1
ATOM 1480 C CA . ASP A 1 189 ? 23.921 -11.444 -9.816 1.00 56.69 189 ASP A CA 1
ATOM 1481 C C . ASP A 1 189 ? 25.110 -11.214 -10.766 1.00 56.69 189 ASP A C 1
ATOM 1483 O O . ASP A 1 189 ? 24.907 -11.260 -12.006 1.00 56.69 189 ASP A O 1
#